Protein AF-A0A844NWT6-F1 (afdb_monomer_lite)

Sequence (214 aa):
VGMNLSRLFTVLGRQAGYDGVLSVGRVQTPTLKLVVDRDREITAFKSVPFWAIDVSLSASGQPFSAQWVPPDGCTDDAGRCLQQPIAQQAAQQIRAAGAAQVLSVETERVREGPPLLFDLGTLQEVCSKQLGLDVQEALEIAQALYETHKATTYPRSDSGYLPESMFAEVPTVLDSLLKTDPSLRPIMGQLDRSQRSRAWNDGKVTAHHGIIPT

InterPro domains:
  IPR000380 DNA topoisomerase, type IA [PTHR11390] (1-214)
  IPR003601 DNA topoisomerase, type IA, domain 2 [SM00436] (1-52)
  IPR013497 DNA topoisomerase, type IA, central [PF01131] (1-214)
  IPR013497 DNA topoisomerase, type IA, central [PR00417] (22-40)
  IPR013497 DNA topoisomerase, type IA, central [PR00417] (149-158)
  IPR013497 DNA topoisomerase, type IA, central [PS52039] (1-214)
  IPR013824 DNA topoisomerase, type IA, central region, subdomain 1 [G3DSA:1.10.460.10] (1-45)
  IPR013825 DNA topoisomerase, type IA, central region, subdomain 2 [G3DSA:2.70.20.10] (46-115)
  IPR013826 DNA topoisomerase, type IA, central region, subdomain 3 [G3DSA:1.10.290.10] (116-214)
  IPR023405 DNA topoisomerase, type IA, core domain [SSF56712] (1-214)
  IPR023406 DNA topoisomerase, type IA, active site [PS00396] (143-158)

pLDDT: mean 95.65, std 2.61, range [76.44, 98.5]

Secondary structure (DSSP, 8-state):
-HHHHHHHHHHHHHHTT--S-----TTHHHHHHHHHHHHHHHHH------B--EEEEEETTEEEEEEPPPPTTSB-TTS-B--HHHHHHHHHHHHHH--------------PPPPPPB-HHHHHHHHHHHH---HHHHHHHHHHHHHTS--BS-SS-----B-GGGGGGHHHHHHHHHHH-GGGHHHHTT--TT---TTB-GGG--SS--B-B-

Foldseek 3Di:
DFPVVQVVVQVVCVVVVHPDTDTDDPPVVVVVVVVVVVVVCVVPDDDADFDKDWDWDDDPNRIDIDIDQADPPQADPVSTGRDPVSNVVVVVVVVVVVDDDDPDDDDDDDDDFDDFFDALVVQQVCCCVPVVDHSVRSVVVLCCCVPVVVFKPDRNGPASADELVCLVCLVVQLVVVCVVPVVCVVVSVVDDSPDDGPRHDPVRGDPHHHIGTD

Structure (mmCIF, N/CA/C/O backbone):
data_AF-A0A844NWT6-F1
#
_entry.id   AF-A0A844NWT6-F1
#
loop_
_atom_site.group_PDB
_atom_site.id
_atom_site.type_symbol
_atom_site.label_atom_id
_atom_site.label_alt_id
_atom_site.label_comp_id
_atom_site.label_asym_id
_atom_site.label_entity_id
_atom_site.label_seq_id
_atom_site.pdbx_PDB_ins_code
_atom_site.Cartn_x
_atom_site.Cartn_y
_atom_site.Cartn_z
_atom_site.occupancy
_atom_site.B_iso_or_equiv
_atom_site.auth_seq_id
_atom_site.auth_comp_id
_atom_site.auth_asym_id
_atom_site.auth_atom_id
_atom_site.pdbx_PDB_model_num
ATOM 1 N N . VAL A 1 1 ? 9.593 21.612 -21.298 1.00 76.44 1 VAL A N 1
ATOM 2 C CA . VAL A 1 1 ? 9.333 21.897 -19.863 1.00 76.44 1 VAL A CA 1
ATOM 3 C C . VAL A 1 1 ? 10.620 21.876 -19.049 1.00 76.44 1 VAL A C 1
ATOM 5 O O . VAL A 1 1 ? 11.028 22.936 -18.602 1.00 76.44 1 VAL A O 1
ATOM 8 N N . GLY A 1 2 ? 11.300 20.729 -18.912 1.00 90.19 2 GLY A N 1
ATOM 9 C CA . GLY A 1 2 ? 12.418 20.622 -17.965 1.00 90.19 2 GLY A CA 1
ATOM 10 C C . GLY A 1 2 ? 13.626 21.518 -18.260 1.00 90.19 2 GLY A C 1
ATOM 11 O O . GLY A 1 2 ? 14.046 22.270 -17.389 1.00 90.19 2 GLY A O 1
ATOM 12 N N . MET A 1 3 ? 14.131 21.522 -19.499 1.00 93.12 3 MET A N 1
ATOM 13 C CA . MET A 1 3 ? 15.303 22.328 -19.880 1.00 93.12 3 MET A CA 1
ATOM 14 C C . MET A 1 3 ? 15.087 23.839 -19.684 1.00 93.12 3 MET A C 1
ATOM 16 O O . MET A 1 3 ? 15.884 24.500 -19.024 1.00 93.12 3 MET A O 1
ATOM 20 N N . ASN A 1 4 ? 13.992 24.386 -20.222 1.00 96.38 4 ASN A N 1
ATOM 21 C CA . ASN A 1 4 ? 13.729 25.829 -20.170 1.00 96.38 4 ASN A CA 1
ATOM 22 C C . ASN A 1 4 ? 13.452 26.314 -18.742 1.00 96.38 4 ASN A C 1
ATOM 24 O O . ASN A 1 4 ? 14.014 27.323 -18.325 1.00 96.38 4 ASN A O 1
ATOM 28 N N . LEU A 1 5 ? 12.626 25.584 -17.980 1.00 96.38 5 LEU A N 1
ATOM 29 C CA . LEU A 1 5 ? 12.297 25.978 -16.611 1.00 96.38 5 LEU A CA 1
ATOM 30 C C . LEU A 1 5 ? 13.490 25.808 -15.672 1.00 96.38 5 LEU A C 1
ATOM 32 O O . LEU A 1 5 ? 13.744 26.709 -14.885 1.00 96.38 5 LEU A O 1
ATOM 36 N N . SER A 1 6 ? 14.276 24.734 -15.802 1.00 96.94 6 SER A N 1
ATOM 37 C CA . SER A 1 6 ? 15.483 24.576 -14.978 1.00 96.94 6 SER A CA 1
ATOM 38 C C . SER A 1 6 ? 16.456 25.737 -15.198 1.00 96.94 6 SER A C 1
ATOM 40 O O . SER A 1 6 ? 16.978 26.292 -14.234 1.00 96.94 6 SER A O 1
ATOM 42 N N . ARG A 1 7 ? 16.661 26.166 -16.457 1.00 96.94 7 ARG A N 1
ATOM 43 C CA . ARG A 1 7 ? 17.505 27.334 -16.770 1.00 96.94 7 ARG A CA 1
ATOM 44 C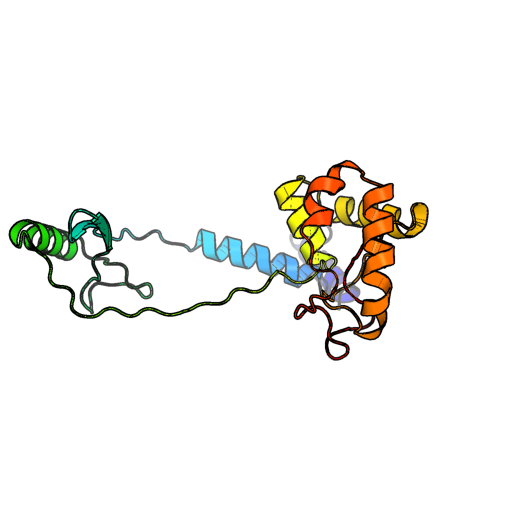 C . ARG A 1 7 ? 16.957 28.613 -16.146 1.00 96.94 7 ARG A C 1
ATOM 46 O O . ARG A 1 7 ? 17.716 29.325 -15.498 1.00 96.94 7 ARG A O 1
ATOM 53 N N . LEU A 1 8 ? 15.664 28.885 -16.326 1.00 97.00 8 LEU A N 1
ATOM 54 C CA . LEU A 1 8 ? 15.011 30.065 -15.759 1.00 97.00 8 LEU A CA 1
ATOM 55 C C . LEU A 1 8 ? 15.164 30.110 -14.232 1.00 97.00 8 LEU A C 1
ATOM 57 O O . LEU A 1 8 ? 15.695 31.083 -13.706 1.00 97.00 8 LEU A O 1
ATOM 61 N N . PHE A 1 9 ? 14.755 29.050 -13.530 1.00 97.00 9 PHE A N 1
ATOM 62 C CA . PHE A 1 9 ? 14.812 29.006 -12.069 1.00 97.00 9 PHE A CA 1
ATOM 63 C C . PHE A 1 9 ? 16.248 29.036 -11.547 1.00 97.00 9 PHE A C 1
ATOM 65 O O . PHE A 1 9 ? 16.508 29.722 -10.569 1.00 97.00 9 PHE A O 1
ATOM 72 N N . THR A 1 10 ? 17.202 28.393 -12.225 1.00 97.12 10 THR A N 1
ATOM 73 C CA . THR A 1 10 ? 18.622 28.470 -11.840 1.00 97.12 10 THR A CA 1
ATOM 74 C C . THR A 1 10 ? 19.167 29.895 -11.964 1.00 97.12 10 THR A C 1
ATOM 76 O O . THR A 1 10 ? 19.876 30.353 -11.075 1.00 97.12 10 THR A O 1
ATOM 79 N N . VAL A 1 11 ? 18.819 30.630 -13.028 1.00 97.25 11 VAL A N 1
ATOM 80 C CA . VAL A 1 11 ? 19.226 32.039 -13.179 1.00 97.25 11 VAL A CA 1
ATOM 81 C C . VAL A 1 11 ? 18.612 32.910 -12.082 1.00 97.25 11 VAL A C 1
ATOM 83 O O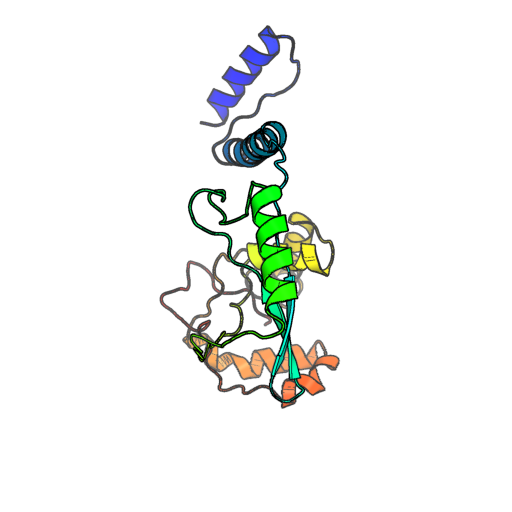 . VAL A 1 11 ? 19.331 33.701 -11.477 1.00 97.25 11 VAL A O 1
ATOM 86 N N . LEU A 1 12 ? 17.322 32.731 -11.782 1.00 97.25 12 LEU A N 1
ATOM 87 C CA . LEU A 1 12 ? 16.653 33.445 -10.688 1.00 97.25 12 LEU A CA 1
ATOM 88 C C . LEU A 1 12 ? 17.281 33.116 -9.323 1.00 97.25 12 LEU A C 1
ATOM 90 O O . LEU A 1 12 ? 17.514 34.016 -8.523 1.00 97.25 12 LEU A O 1
ATOM 94 N N . GLY A 1 13 ? 17.614 31.846 -9.076 1.00 96.81 13 GLY A N 1
ATOM 95 C CA . GLY A 1 13 ? 18.309 31.408 -7.865 1.00 96.81 13 GLY A CA 1
ATOM 96 C C . GLY A 1 13 ? 19.679 32.067 -7.715 1.00 96.81 13 GLY A C 1
ATOM 97 O O . GLY A 1 13 ? 19.977 32.612 -6.657 1.00 96.81 13 GLY A O 1
ATOM 98 N N . ARG A 1 14 ? 20.477 32.112 -8.788 1.00 96.50 14 ARG A N 1
ATOM 99 C CA . ARG A 1 14 ? 21.790 32.784 -8.793 1.00 96.50 14 ARG A CA 1
ATOM 100 C C . ARG A 1 14 ? 21.691 34.279 -8.530 1.00 96.50 14 ARG A C 1
ATOM 102 O O . ARG A 1 14 ? 22.494 34.816 -7.779 1.00 96.50 14 ARG A O 1
ATOM 109 N N . GLN A 1 15 ? 20.687 34.947 -9.099 1.00 96.69 15 GLN A N 1
ATOM 110 C CA . GLN A 1 15 ? 20.412 36.357 -8.798 1.00 96.69 15 GLN A CA 1
ATOM 111 C C . GLN A 1 15 ? 20.074 36.579 -7.315 1.00 96.69 15 GLN A C 1
ATOM 113 O O . GLN A 1 15 ? 20.376 37.640 -6.779 1.00 96.69 15 GLN A O 1
ATOM 118 N N . ALA A 1 16 ? 19.495 35.576 -6.650 1.00 96.25 16 ALA A N 1
ATOM 119 C CA . ALA A 1 16 ? 19.204 35.575 -5.219 1.00 96.25 16 ALA A CA 1
ATOM 120 C C . ALA A 1 16 ? 20.347 35.008 -4.341 1.00 96.25 16 ALA A C 1
ATOM 122 O O . ALA A 1 16 ? 20.150 34.833 -3.141 1.00 96.25 16 ALA A O 1
ATOM 123 N N . GLY A 1 17 ? 21.527 34.721 -4.910 1.00 95.94 17 GLY A N 1
ATOM 124 C CA . GLY A 1 17 ? 22.702 34.228 -4.175 1.00 95.94 17 GLY A CA 1
ATOM 125 C C . GLY A 1 17 ? 22.794 32.705 -4.008 1.00 95.94 17 GLY A C 1
ATOM 126 O O . GLY A 1 17 ? 23.590 32.233 -3.203 1.00 95.94 17 GLY A O 1
ATOM 127 N N . TYR A 1 18 ? 21.994 31.923 -4.738 1.00 96.62 18 TYR A N 1
ATOM 128 C CA . TYR A 1 18 ? 22.093 30.461 -4.762 1.00 96.62 18 TYR A CA 1
ATOM 129 C C . TYR A 1 18 ? 22.986 29.979 -5.915 1.00 96.62 18 TYR A C 1
ATOM 131 O O . TYR A 1 18 ? 22.631 30.126 -7.085 1.00 96.62 18 TYR A O 1
ATOM 139 N N . ASP A 1 19 ? 24.113 29.342 -5.592 1.00 93.31 19 ASP A N 1
ATOM 140 C CA . ASP A 1 19 ? 25.104 28.892 -6.586 1.00 93.31 19 ASP A CA 1
ATOM 141 C C . ASP A 1 19 ? 24.799 27.522 -7.224 1.00 93.31 19 ASP A C 1
ATOM 143 O O . ASP A 1 19 ? 25.437 27.123 -8.204 1.00 93.31 19 ASP A O 1
ATOM 147 N N . GLY A 1 20 ? 23.802 26.798 -6.706 1.00 94.62 20 GLY A N 1
ATOM 148 C CA . GLY A 1 20 ? 23.401 25.482 -7.205 1.00 94.62 20 GLY A CA 1
ATOM 149 C C . GLY A 1 20 ? 22.493 25.514 -8.441 1.00 94.62 20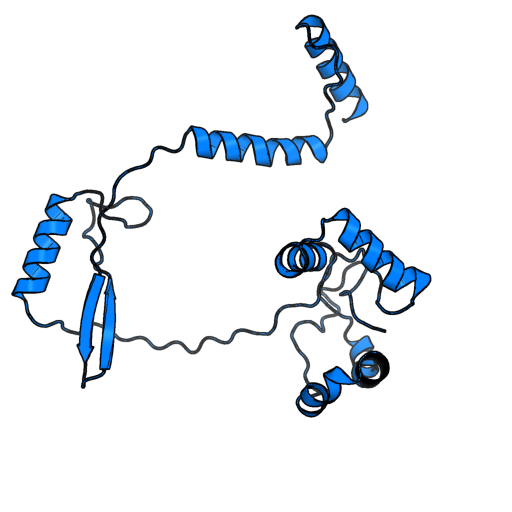 GLY A C 1
ATOM 150 O O . GLY A 1 20 ? 22.220 26.554 -9.043 1.00 94.62 20 GLY A O 1
ATOM 151 N N . VAL A 1 21 ? 21.995 24.335 -8.820 1.00 95.62 21 VAL A N 1
ATOM 152 C CA . VAL A 1 21 ? 21.015 24.161 -9.904 1.00 95.62 21 VAL A CA 1
ATOM 153 C C . VAL A 1 21 ? 19.628 23.975 -9.304 1.00 95.62 21 VAL A C 1
ATOM 155 O O . VAL A 1 21 ? 19.432 23.118 -8.450 1.00 95.62 21 VAL A O 1
ATOM 158 N N . LEU A 1 22 ? 18.651 24.734 -9.799 1.00 95.94 22 LEU A N 1
ATOM 159 C CA . LEU A 1 22 ? 17.239 24.533 -9.474 1.00 95.94 22 LEU A CA 1
ATOM 160 C C . LEU A 1 22 ? 16.576 23.771 -10.622 1.00 95.94 22 LEU A C 1
ATOM 162 O O . LEU A 1 22 ? 16.118 24.362 -11.604 1.00 95.94 22 LEU A O 1
ATOM 166 N N . SER A 1 23 ? 16.588 22.439 -10.526 1.00 96.44 23 SER A N 1
ATOM 167 C CA . SER A 1 23 ? 16.010 21.563 -11.541 1.00 96.44 23 SER A CA 1
ATOM 168 C C . SER A 1 23 ? 14.483 21.572 -11.485 1.00 96.44 23 SER A C 1
ATOM 170 O O . SER A 1 23 ? 13.852 21.474 -10.435 1.00 96.44 23 SER A O 1
ATOM 172 N N . VAL A 1 24 ? 13.870 21.665 -12.662 1.00 96.38 24 VAL A N 1
ATOM 173 C CA . VAL A 1 24 ? 12.421 21.605 -12.841 1.00 96.38 24 VAL A CA 1
ATOM 174 C C . VAL A 1 24 ? 12.103 20.518 -13.852 1.00 96.38 24 VAL A C 1
ATOM 176 O O . VAL A 1 24 ? 12.737 20.417 -14.902 1.00 96.38 24 VAL A O 1
ATOM 179 N N . GLY A 1 25 ? 11.100 19.691 -13.574 1.00 95.81 25 GLY A N 1
ATOM 180 C CA . GLY A 1 25 ? 10.686 18.633 -14.484 1.00 95.81 25 GLY A CA 1
ATOM 181 C C . GLY A 1 25 ? 9.289 18.109 -14.194 1.00 95.81 25 GLY A C 1
ATOM 182 O O . GLY A 1 25 ? 8.795 18.195 -13.078 1.00 95.81 25 GLY A O 1
ATOM 183 N N . ARG A 1 26 ? 8.666 17.517 -15.218 1.00 96.31 26 ARG A N 1
ATOM 184 C CA . ARG A 1 26 ? 7.283 17.013 -15.153 1.00 96.31 26 ARG A CA 1
ATOM 185 C C . ARG A 1 26 ? 7.062 15.869 -14.151 1.00 96.31 26 ARG A C 1
ATOM 187 O O . ARG A 1 26 ? 5.917 15.577 -13.860 1.00 96.31 26 ARG A O 1
ATOM 194 N N . VAL A 1 27 ? 8.131 15.219 -13.683 1.00 93.81 27 VAL A N 1
ATOM 195 C CA . VAL A 1 27 ? 8.080 14.126 -12.692 1.00 93.81 27 VAL A CA 1
ATOM 196 C C . VAL A 1 27 ? 8.699 14.589 -11.375 1.00 93.81 27 VAL A C 1
ATOM 198 O O . VAL A 1 27 ? 7.991 14.702 -10.385 1.00 93.81 27 VAL A O 1
ATOM 201 N N . GLN A 1 28 ? 9.983 14.974 -11.388 1.00 94.38 28 GLN A N 1
ATOM 202 C CA . GLN A 1 28 ? 10.700 15.387 -10.172 1.00 94.38 28 GLN A CA 1
ATOM 203 C C . GLN A 1 28 ? 10.013 16.530 -9.404 1.00 94.38 28 GLN A C 1
ATOM 205 O O . GLN A 1 28 ? 9.996 16.515 -8.179 1.00 94.38 28 GLN A O 1
ATOM 210 N N . THR A 1 29 ? 9.427 17.516 -10.100 1.00 96.44 29 THR A N 1
ATOM 211 C CA . THR A 1 29 ? 8.829 18.684 -9.437 1.00 96.44 29 THR A CA 1
ATOM 212 C C . THR A 1 29 ? 7.479 18.349 -8.799 1.00 96.44 29 THR A C 1
ATOM 214 O O . THR A 1 29 ? 7.297 18.719 -7.641 1.00 96.44 29 THR A O 1
ATOM 217 N N . PRO A 1 30 ? 6.550 17.619 -9.455 1.00 97.31 30 PRO A N 1
ATOM 218 C CA . PRO A 1 30 ? 5.386 17.066 -8.761 1.00 97.31 30 PRO A CA 1
ATOM 219 C C . PRO A 1 30 ? 5.741 16.147 -7.588 1.00 97.31 30 PRO A C 1
ATOM 221 O O . PRO A 1 30 ? 5.122 16.271 -6.538 1.00 97.31 30 PRO A O 1
ATOM 224 N N . THR A 1 31 ? 6.762 15.292 -7.711 1.00 95.75 31 THR A N 1
ATOM 225 C CA . THR A 1 31 ? 7.221 14.449 -6.592 1.00 95.75 31 THR A CA 1
ATOM 226 C C . THR A 1 31 ? 7.706 15.295 -5.413 1.00 95.75 31 THR A C 1
ATOM 228 O O . THR A 1 31 ? 7.276 15.068 -4.286 1.00 95.75 31 THR A O 1
ATOM 231 N N . LEU A 1 32 ? 8.526 16.323 -5.663 1.00 97.00 32 LEU A N 1
ATOM 232 C CA . LEU A 1 32 ? 8.947 17.272 -4.626 1.00 97.00 32 LEU A CA 1
ATOM 233 C C . LEU A 1 32 ? 7.747 18.003 -4.007 1.00 97.00 32 LEU A C 1
ATOM 235 O O . LEU A 1 32 ? 7.705 18.198 -2.795 1.00 97.00 32 LEU A O 1
ATOM 239 N N . LYS A 1 33 ? 6.753 18.383 -4.821 1.00 97.44 33 LYS A N 1
ATOM 240 C CA . LYS A 1 33 ? 5.530 19.033 -4.338 1.00 97.44 33 LYS A CA 1
ATOM 241 C C . LYS A 1 33 ? 4.768 18.153 -3.345 1.00 97.44 33 LYS A C 1
ATOM 243 O O . LYS A 1 33 ? 4.311 18.696 -2.349 1.00 97.44 33 LYS A O 1
ATOM 248 N N . LEU A 1 34 ? 4.669 16.840 -3.569 1.00 97.88 34 LEU A N 1
ATOM 249 C CA . LEU A 1 34 ? 4.007 15.929 -2.622 1.00 97.88 34 LEU A CA 1
ATOM 250 C C . LEU A 1 34 ? 4.654 15.984 -1.230 1.00 97.88 34 LEU A C 1
ATOM 252 O O . LEU A 1 34 ? 3.945 16.053 -0.230 1.00 97.88 34 LEU A O 1
ATOM 256 N N . VAL A 1 35 ? 5.990 16.007 -1.171 1.00 97.88 35 VAL A N 1
ATOM 257 C CA . VAL A 1 35 ? 6.740 16.111 0.092 1.00 97.88 35 VAL A CA 1
ATOM 258 C C . VAL A 1 35 ? 6.528 17.481 0.734 1.00 97.88 35 VAL A C 1
ATOM 260 O O . VAL A 1 35 ? 6.147 17.566 1.895 1.00 97.88 35 VAL A O 1
ATOM 263 N N . VAL A 1 36 ? 6.689 18.561 -0.036 1.00 98.19 36 VAL A N 1
ATOM 264 C CA . VAL A 1 36 ? 6.533 19.936 0.468 1.00 98.19 36 VAL A CA 1
ATOM 265 C C . VAL A 1 36 ? 5.111 20.210 0.963 1.00 98.19 36 VAL A C 1
ATOM 267 O O . VAL A 1 36 ? 4.936 20.881 1.977 1.00 98.19 36 VAL A O 1
ATOM 270 N N . ASP A 1 37 ? 4.089 19.728 0.256 1.00 98.31 37 ASP A N 1
ATOM 271 C CA . ASP A 1 37 ? 2.697 19.879 0.681 1.00 98.31 37 ASP A CA 1
ATOM 272 C C . ASP A 1 37 ? 2.448 19.108 1.981 1.00 98.31 37 ASP A C 1
ATOM 274 O O . ASP A 1 37 ? 1.882 19.676 2.912 1.00 98.31 37 ASP A O 1
ATOM 278 N N . ARG A 1 38 ? 2.953 17.871 2.098 1.00 98.38 38 ARG A N 1
ATOM 279 C CA . ARG A 1 38 ? 2.859 17.095 3.340 1.00 98.38 38 ARG A CA 1
ATOM 280 C C . ARG A 1 38 ? 3.579 17.776 4.506 1.00 98.38 38 ARG A C 1
ATOM 282 O O . ARG A 1 38 ? 3.022 17.852 5.597 1.00 98.38 38 ARG A O 1
ATOM 289 N N . ASP A 1 39 ? 4.769 18.325 4.292 1.00 98.44 39 ASP A N 1
ATOM 290 C CA . ASP A 1 39 ? 5.507 19.052 5.332 1.00 98.44 39 ASP A CA 1
ATOM 291 C C . ASP A 1 39 ? 4.760 20.311 5.781 1.00 98.44 39 ASP A C 1
ATOM 293 O O . ASP A 1 39 ? 4.745 20.653 6.967 1.00 98.44 39 ASP A O 1
ATOM 297 N N . ARG A 1 40 ? 4.089 20.995 4.848 1.00 98.31 40 ARG A N 1
ATOM 298 C CA . ARG A 1 40 ? 3.230 22.145 5.154 1.00 98.31 40 ARG A CA 1
ATOM 299 C C . ARG A 1 40 ? 1.984 21.731 5.924 1.00 98.31 40 ARG A C 1
ATOM 301 O O . ARG A 1 40 ? 1.640 22.422 6.876 1.00 98.31 40 ARG A O 1
ATOM 308 N N . GLU A 1 41 ? 1.340 20.625 5.551 1.00 98.06 41 GLU A N 1
ATOM 309 C CA . GLU A 1 41 ? 0.218 20.041 6.298 1.00 98.06 41 GLU A CA 1
ATOM 310 C C . GLU A 1 41 ? 0.635 19.725 7.739 1.00 98.06 41 GLU A C 1
ATOM 312 O O . GLU A 1 41 ? -0.053 20.128 8.674 1.00 98.06 41 GLU A O 1
ATOM 317 N N . ILE A 1 42 ? 1.794 19.084 7.929 1.00 98.12 42 ILE A N 1
ATOM 318 C CA . ILE A 1 42 ? 2.350 18.761 9.251 1.00 98.12 42 ILE A CA 1
ATOM 319 C C . ILE A 1 42 ? 2.675 20.037 10.035 1.00 98.12 42 ILE A C 1
ATOM 321 O O . ILE A 1 42 ? 2.329 20.146 11.206 1.00 98.12 42 ILE A O 1
ATOM 325 N N . THR A 1 43 ? 3.301 21.025 9.396 1.00 97.94 43 THR A N 1
ATOM 326 C CA . THR A 1 43 ? 3.650 22.303 10.038 1.00 97.94 43 THR A CA 1
ATOM 327 C C . THR A 1 43 ? 2.404 23.094 10.446 1.00 97.94 43 THR A C 1
ATOM 329 O O . THR A 1 43 ? 2.388 23.742 11.491 1.00 97.94 43 THR A O 1
ATOM 332 N N . ALA A 1 44 ? 1.352 23.055 9.626 1.00 97.81 44 ALA A N 1
ATOM 333 C CA . ALA A 1 44 ? 0.084 23.725 9.892 1.00 97.81 44 ALA A CA 1
ATOM 334 C C . ALA A 1 44 ? -0.828 22.935 10.846 1.00 97.81 44 ALA A C 1
ATOM 336 O O . ALA A 1 44 ? -1.824 23.488 11.325 1.00 97.81 44 ALA A O 1
ATOM 337 N N . PHE A 1 45 ? -0.510 21.666 11.125 1.00 97.44 45 PHE A N 1
ATOM 338 C CA . PHE A 1 45 ? -1.306 20.810 11.990 1.00 97.44 45 PHE A CA 1
ATOM 339 C C . PHE A 1 45 ? -1.339 21.367 13.414 1.00 97.44 45 PHE A C 1
ATOM 341 O O . PHE A 1 45 ? -0.320 21.504 14.092 1.00 97.44 45 PHE A O 1
ATOM 348 N N . LYS A 1 46 ? -2.548 21.662 13.891 1.00 96.00 46 LYS A N 1
ATOM 349 C CA . LYS A 1 46 ? -2.798 22.048 15.278 1.00 96.00 46 LYS A CA 1
ATOM 350 C C . LYS A 1 46 ? -3.411 20.859 15.994 1.00 96.00 46 LYS A C 1
ATOM 352 O O . LYS A 1 46 ? -4.543 20.484 15.704 1.00 96.00 46 LYS A O 1
ATOM 357 N N . SER A 1 47 ? -2.660 20.279 16.926 1.00 96.12 47 SER A N 1
ATOM 358 C CA . SER A 1 47 ? -3.182 19.220 17.787 1.00 96.12 47 SER A CA 1
ATOM 359 C C . SER A 1 47 ? -4.314 19.771 18.655 1.00 96.12 47 SER A C 1
ATOM 361 O O . SER A 1 47 ? -4.146 20.794 19.322 1.00 96.12 47 SER A O 1
ATOM 363 N N . VAL A 1 48 ? -5.461 19.096 18.634 1.00 95.31 48 VAL A N 1
ATOM 364 C CA . VAL A 1 48 ? -6.637 19.429 19.442 1.00 95.31 48 VAL A CA 1
ATOM 365 C C . VAL A 1 48 ? -6.951 18.218 20.320 1.00 95.31 48 VAL A C 1
ATOM 367 O O . VAL A 1 48 ? -7.047 17.106 19.792 1.00 95.31 48 VAL A O 1
ATOM 370 N N . PRO A 1 49 ? -7.087 18.388 21.647 1.00 96.94 49 PRO A N 1
ATOM 371 C CA . PRO A 1 49 ? -7.499 17.295 22.511 1.00 96.94 49 PRO A CA 1
ATOM 372 C C . PRO A 1 49 ? -8.929 16.865 22.172 1.00 96.94 49 PRO A C 1
ATOM 374 O O . PRO A 1 49 ? -9.799 17.696 21.917 1.00 96.94 49 PRO A O 1
ATOM 377 N N . PHE A 1 50 ? -9.167 15.561 22.220 1.00 97.50 50 PHE A N 1
ATOM 378 C CA . PHE A 1 50 ? -10.497 14.979 22.121 1.00 97.50 50 PHE A CA 1
ATOM 379 C C . PHE A 1 50 ? -10.666 13.906 23.196 1.00 97.50 50 PHE A C 1
ATOM 381 O O . PHE A 1 50 ? -9.688 13.403 23.756 1.00 97.50 50 PHE A O 1
ATOM 388 N N . TRP A 1 51 ? -11.914 13.557 23.485 1.00 98.00 51 TRP A N 1
ATOM 389 C CA . TRP A 1 51 ? -12.267 12.605 24.530 1.00 98.00 51 TRP A CA 1
ATOM 390 C C . TRP A 1 51 ? -13.069 11.449 23.940 1.00 98.00 51 TRP A C 1
ATOM 392 O O . TRP A 1 51 ? -14.096 11.653 23.298 1.00 98.00 51 TRP A O 1
ATOM 402 N N . ALA A 1 52 ? -12.598 10.231 24.185 1.00 97.00 52 ALA A N 1
ATOM 403 C CA . ALA A 1 52 ? -13.290 8.990 23.865 1.00 97.00 52 ALA A CA 1
ATOM 404 C C . ALA A 1 52 ? -13.567 8.216 25.160 1.00 97.00 52 ALA A C 1
ATOM 406 O O . ALA A 1 52 ? -12.882 8.414 26.167 1.00 97.00 52 ALA A O 1
ATOM 407 N N . ILE A 1 53 ? -14.582 7.353 25.140 1.00 97.00 53 ILE A N 1
ATOM 408 C CA . ILE A 1 53 ? -14.911 6.481 26.269 1.00 97.00 53 ILE A CA 1
ATOM 409 C C . ILE A 1 53 ? -15.001 5.056 25.740 1.00 97.00 53 ILE A C 1
ATOM 411 O O . ILE A 1 53 ? -15.883 4.747 24.940 1.00 97.00 53 ILE A O 1
ATOM 415 N N . ASP A 1 54 ? -14.106 4.203 26.223 1.00 96.62 54 ASP A N 1
ATOM 416 C CA . ASP A 1 54 ? -14.194 2.759 26.056 1.00 96.62 54 ASP A CA 1
ATOM 417 C C . ASP A 1 54 ? -14.972 2.159 27.229 1.00 96.62 54 ASP A C 1
ATOM 419 O O . ASP A 1 54 ? -14.739 2.487 28.397 1.00 96.62 54 ASP A O 1
ATOM 423 N N . VAL A 1 55 ? -15.920 1.281 26.915 1.00 95.69 55 VAL A N 1
ATOM 424 C CA . VAL A 1 55 ? -16.808 0.630 27.876 1.00 95.69 55 VAL A CA 1
ATOM 425 C C . VAL A 1 55 ? -16.603 -0.873 27.788 1.00 95.69 55 VAL A C 1
ATOM 427 O O . VAL A 1 55 ? -16.854 -1.486 26.752 1.00 95.69 55 VAL A O 1
ATOM 430 N N . SER A 1 56 ? -16.176 -1.482 28.890 1.00 94.81 56 SER A N 1
ATOM 431 C CA . SER A 1 56 ? -16.112 -2.937 29.012 1.00 94.81 56 SER A CA 1
ATOM 432 C C . SER A 1 56 ? -17.493 -3.489 29.350 1.00 94.81 56 SER A C 1
ATOM 434 O O . SER A 1 56 ? -18.073 -3.134 30.376 1.00 94.81 56 SER A O 1
ATOM 436 N N . LEU A 1 57 ? -18.008 -4.371 28.500 1.00 94.62 57 LEU A N 1
ATOM 437 C CA . LEU A 1 57 ? -19.311 -5.013 28.633 1.00 94.62 57 LEU A CA 1
ATOM 438 C C . LEU A 1 57 ? -19.149 -6.537 28.675 1.00 94.62 57 LEU A C 1
ATOM 440 O O . LEU A 1 57 ? -18.110 -7.087 28.312 1.00 94.62 57 LEU A O 1
ATOM 444 N N . SER A 1 58 ? -20.186 -7.230 29.140 1.00 94.25 58 SER A N 1
ATOM 445 C CA . SER A 1 58 ? -20.259 -8.689 29.103 1.00 94.25 58 SER A CA 1
ATOM 446 C C . SER A 1 58 ? -21.683 -9.125 28.794 1.00 94.25 58 SER A C 1
ATOM 448 O O . SER A 1 58 ? -22.635 -8.603 29.375 1.00 94.25 58 SER A O 1
ATOM 450 N N . ALA A 1 59 ? -21.826 -10.085 27.886 1.00 93.19 59 ALA A N 1
ATOM 451 C CA . ALA A 1 59 ? -23.093 -10.730 27.570 1.00 93.19 59 ALA A CA 1
ATOM 452 C C . ALA A 1 59 ? -22.898 -12.246 27.646 1.00 93.19 59 ALA A C 1
ATOM 454 O O . ALA A 1 59 ? -21.979 -12.788 27.035 1.00 93.19 59 ALA A O 1
ATOM 455 N N . SER A 1 60 ? -23.731 -12.940 28.426 1.00 92.44 60 SER A N 1
ATOM 456 C CA . SER A 1 60 ? -23.635 -14.401 28.611 1.00 92.44 60 SER A CA 1
ATOM 457 C C . SER A 1 60 ? -22.234 -14.884 29.033 1.00 92.44 60 SER A C 1
ATOM 459 O O . SER A 1 60 ? -21.778 -15.946 28.616 1.00 92.44 60 SER A O 1
ATOM 461 N N . GLY A 1 61 ? -21.525 -14.082 29.837 1.00 92.62 61 GLY A N 1
ATOM 462 C CA . GLY A 1 61 ? -20.166 -14.380 30.298 1.00 92.62 61 GLY A CA 1
ATOM 463 C C . GLY A 1 61 ? -19.054 -14.113 29.275 1.00 92.62 61 GLY A C 1
ATOM 464 O O . GLY A 1 61 ? -17.891 -14.322 29.606 1.00 92.62 61 GLY A O 1
ATOM 465 N N . GLN A 1 62 ? -19.375 -13.634 28.069 1.00 95.38 62 GLN A N 1
ATOM 466 C CA . GLN A 1 62 ? -18.394 -13.245 27.053 1.00 95.38 62 GLN A CA 1
ATOM 467 C C . GLN A 1 62 ? -18.104 -11.737 27.150 1.00 95.38 62 GLN A C 1
ATOM 469 O O . GLN A 1 62 ? -19.022 -10.937 26.938 1.00 95.38 62 GLN A O 1
ATOM 474 N N . PRO A 1 63 ? -16.866 -11.326 27.486 1.00 96.19 63 PRO A N 1
ATOM 475 C CA . PRO A 1 63 ? -16.496 -9.919 27.551 1.00 96.19 63 PRO A CA 1
ATOM 476 C C . PRO A 1 63 ? -16.276 -9.329 26.153 1.00 96.19 63 PRO A C 1
ATOM 478 O O . PRO A 1 63 ? -15.744 -9.991 25.264 1.00 96.19 63 PRO A O 1
ATOM 481 N N . PHE A 1 64 ? -16.630 -8.060 25.978 1.00 96.00 64 PHE A N 1
ATOM 482 C CA . PHE A 1 64 ? -16.322 -7.278 24.781 1.00 96.00 64 PHE A CA 1
ATOM 483 C C . PHE A 1 64 ? -16.216 -5.788 25.129 1.00 96.00 64 PHE A C 1
ATOM 485 O O . PHE A 1 64 ? -16.680 -5.356 26.186 1.00 96.00 64 PHE A O 1
ATOM 492 N N . SER A 1 65 ? -15.595 -4.996 24.257 1.00 95.81 65 SER A N 1
ATOM 493 C CA . SER A 1 65 ? -15.545 -3.540 24.391 1.00 95.81 65 SER A CA 1
ATOM 494 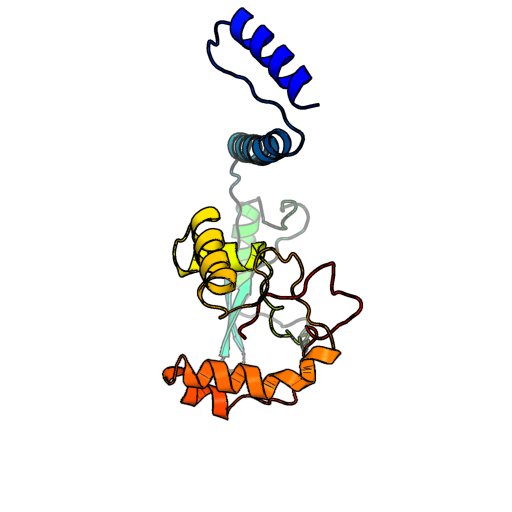C C . SER A 1 65 ? -16.547 -2.871 23.456 1.00 95.81 65 SER A C 1
ATOM 496 O O . SER A 1 65 ? -16.786 -3.324 22.338 1.00 95.81 65 SER A O 1
ATOM 498 N N . ALA A 1 66 ? -17.122 -1.769 23.920 1.00 95.38 66 ALA A N 1
ATOM 499 C CA . ALA A 1 66 ? -17.899 -0.847 23.111 1.00 95.38 66 ALA A CA 1
ATOM 500 C C . ALA A 1 66 ? -17.302 0.554 23.237 1.00 95.38 66 ALA A C 1
ATOM 502 O O . ALA A 1 66 ? -16.800 0.926 24.297 1.00 95.38 66 ALA A O 1
ATOM 503 N N . GLN A 1 67 ? -17.381 1.337 22.166 1.00 96.62 67 GLN A N 1
ATOM 504 C CA . GLN A 1 67 ? -16.952 2.729 22.171 1.00 96.62 67 GLN A CA 1
ATOM 505 C C . GLN A 1 67 ? -18.178 3.639 22.254 1.00 96.62 67 GLN A C 1
ATOM 507 O O . GLN A 1 67 ? -19.168 3.433 21.550 1.00 96.62 67 GLN A O 1
ATOM 512 N N . TRP A 1 68 ? -18.129 4.640 23.129 1.00 96.38 68 TRP A N 1
ATOM 513 C CA . TRP A 1 68 ? -19.160 5.672 23.198 1.00 96.38 68 TRP A CA 1
ATOM 514 C C . TRP A 1 68 ? -19.162 6.522 21.929 1.00 96.38 68 TRP A C 1
ATOM 516 O O . TRP A 1 68 ? -18.117 7.016 21.504 1.00 96.38 68 TRP A O 1
ATOM 526 N N . VAL A 1 69 ? -20.356 6.740 21.381 1.00 96.19 69 VAL A N 1
ATOM 527 C CA . VAL A 1 69 ? -20.597 7.676 20.282 1.00 96.19 69 VAL A CA 1
ATOM 528 C C . VAL A 1 69 ? -21.057 9.010 20.880 1.00 96.19 69 VAL A C 1
ATOM 530 O O . VAL A 1 69 ? -22.107 9.040 21.534 1.00 96.19 69 VAL A O 1
ATOM 533 N N . PRO A 1 70 ? -20.293 10.104 20.712 1.00 96.06 70 PRO A N 1
ATOM 534 C CA . PRO A 1 70 ? -20.682 11.406 21.237 1.00 96.06 70 PRO A CA 1
ATOM 535 C C . PRO A 1 70 ? -21.948 11.955 20.562 1.00 96.06 70 PRO A C 1
ATOM 537 O O . PRO A 1 70 ? -22.201 11.638 19.401 1.00 96.06 70 PRO A O 1
ATOM 540 N N . PRO A 1 71 ? -22.740 12.789 21.260 1.00 92.88 71 PRO A N 1
ATOM 541 C CA . PRO A 1 71 ? -23.891 13.451 20.658 1.00 92.88 71 PRO A CA 1
ATOM 542 C C . PRO A 1 71 ? -23.473 14.482 19.599 1.00 92.88 71 PRO A C 1
ATOM 544 O O . PRO A 1 71 ? -22.376 15.046 19.648 1.00 92.88 71 PRO A O 1
ATOM 547 N N . ASP A 1 72 ? -24.390 14.780 18.680 1.00 90.00 72 ASP A N 1
ATOM 548 C CA . ASP A 1 72 ? -24.189 15.814 17.664 1.00 90.00 72 ASP A CA 1
ATOM 549 C C . ASP A 1 72 ? -23.905 17.186 18.298 1.00 90.00 72 ASP A C 1
ATOM 551 O O . ASP A 1 72 ? -24.432 17.545 19.354 1.00 90.00 72 ASP A O 1
ATOM 555 N N . GLY A 1 73 ? -23.069 17.985 17.630 1.00 92.31 73 GLY A N 1
ATOM 556 C CA . GLY A 1 73 ? -22.738 19.349 18.058 1.00 92.31 73 GLY A CA 1
ATOM 557 C C . GLY A 1 73 ? -21.589 19.456 19.067 1.00 92.31 73 GLY A C 1
ATOM 558 O O . GLY A 1 73 ? -21.201 20.570 19.420 1.00 92.31 73 GLY A O 1
ATOM 559 N N . CYS A 1 74 ? -20.999 18.3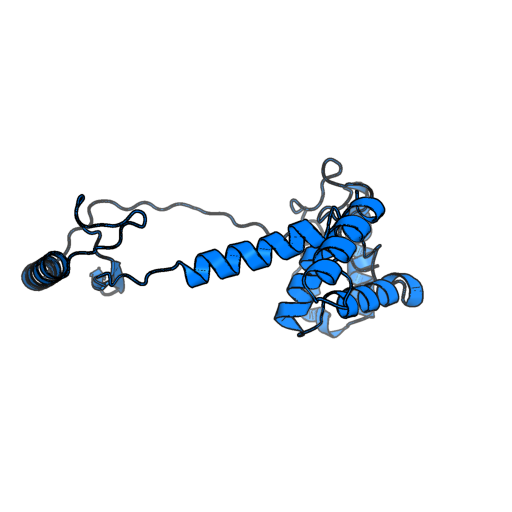37 19.503 1.00 93.81 74 CYS A N 1
ATOM 560 C CA . CYS A 1 74 ? -19.770 18.347 20.302 1.00 93.81 74 CYS A CA 1
ATOM 561 C C . CYS A 1 74 ? -18.577 17.644 19.648 1.00 93.81 74 CYS A C 1
ATOM 563 O O . CYS A 1 74 ? -17.560 17.452 20.317 1.00 93.81 74 CYS A O 1
ATOM 565 N N . THR A 1 75 ? -18.687 17.251 18.380 1.00 96.19 75 THR A N 1
ATOM 566 C CA . THR A 1 75 ? -17.655 16.499 17.659 1.00 96.19 75 THR A CA 1
ATOM 567 C C . THR A 1 75 ? -16.931 17.325 16.605 1.00 96.19 75 THR A C 1
ATOM 569 O O . THR A 1 75 ? -17.424 18.359 16.161 1.00 96.19 75 THR A O 1
ATOM 572 N N . ASP A 1 76 ? -15.764 16.846 16.185 1.00 94.25 76 ASP A N 1
ATOM 573 C CA . ASP A 1 76 ? -15.164 17.241 14.910 1.00 94.25 76 ASP A CA 1
ATOM 574 C C . ASP A 1 76 ? -15.707 16.416 13.727 1.00 94.25 76 ASP A C 1
ATOM 576 O O . ASP A 1 76 ? -16.574 15.554 13.894 1.00 94.25 76 ASP A O 1
ATOM 580 N N . ASP A 1 77 ? -15.157 16.659 12.534 1.00 92.75 77 ASP A N 1
ATOM 581 C CA . ASP A 1 77 ? -15.512 15.963 11.287 1.00 92.75 77 ASP A CA 1
ATOM 582 C C . ASP A 1 77 ? -15.233 14.448 11.328 1.00 92.75 77 ASP A C 1
ATOM 584 O O . ASP A 1 77 ? -15.761 13.695 10.513 1.00 92.75 77 ASP A O 1
ATOM 588 N N . ALA A 1 78 ? -14.408 13.986 12.273 1.00 92.12 78 ALA A N 1
ATOM 589 C CA . ALA A 1 78 ? -14.114 12.574 12.495 1.00 92.12 78 ALA A CA 1
ATOM 590 C C . ALA A 1 78 ? -14.999 11.951 13.595 1.00 92.12 78 ALA A C 1
ATOM 592 O O . ALA A 1 78 ? -14.756 10.814 14.000 1.00 92.12 78 ALA A O 1
ATOM 593 N N . GLY A 1 79 ? -15.999 12.680 14.108 1.00 94.25 79 GLY A N 1
ATOM 594 C CA . GLY A 1 79 ? -16.909 12.204 15.153 1.00 94.25 79 GLY A CA 1
ATOM 595 C C . GLY A 1 79 ? -16.294 12.165 16.557 1.00 94.25 79 GLY A C 1
ATOM 596 O O . GLY A 1 79 ? -16.853 11.544 17.461 1.00 94.25 79 GLY A O 1
ATOM 597 N N . ARG A 1 80 ? -15.143 12.812 16.782 1.00 96.00 80 ARG A N 1
ATOM 598 C CA . ARG A 1 80 ? -14.442 12.798 18.077 1.00 96.00 80 ARG A CA 1
ATOM 599 C C . ARG A 1 80 ? -14.949 13.922 18.970 1.00 96.00 80 ARG A C 1
ATOM 601 O O . ARG A 1 80 ? -14.965 15.072 18.546 1.00 96.00 80 ARG A O 1
ATOM 608 N N . CYS A 1 81 ? -15.314 13.626 20.220 1.00 97.62 81 CYS A N 1
ATOM 609 C CA . CYS A 1 81 ? -15.813 14.645 21.148 1.00 97.62 81 CYS A CA 1
ATOM 610 C C . CYS A 1 81 ? -14.718 15.657 21.509 1.00 97.62 81 CYS A C 1
ATOM 612 O O . CYS A 1 81 ? -13.684 15.275 22.052 1.00 97.62 81 CYS A O 1
ATOM 614 N N . LEU A 1 82 ? -14.976 16.945 21.286 1.00 97.00 82 LEU A N 1
ATOM 615 C CA . LEU A 1 82 ? -14.084 18.062 21.618 1.00 97.00 82 LEU A CA 1
ATOM 616 C C . LEU A 1 82 ? -14.431 18.737 22.955 1.00 97.00 82 LEU A C 1
ATOM 618 O O . LEU A 1 82 ? -13.826 19.742 23.322 1.00 97.00 82 LEU A O 1
ATOM 622 N N . GLN A 1 83 ? -15.423 18.226 23.689 1.00 97.00 83 GLN A N 1
ATOM 623 C CA . GLN A 1 83 ? -15.901 18.835 24.929 1.00 97.00 83 GLN A CA 1
ATOM 624 C C . GLN A 1 83 ? -15.744 17.876 26.111 1.00 97.00 83 GLN A C 1
ATOM 626 O O . GLN A 1 83 ? -16.589 17.014 26.360 1.00 97.00 83 GLN A O 1
ATOM 631 N N . GLN A 1 84 ? -14.682 18.076 26.896 1.00 97.31 84 GLN A N 1
ATOM 632 C CA . GLN A 1 84 ? -14.408 17.286 28.100 1.00 97.31 84 GLN A CA 1
ATOM 633 C C . GLN A 1 84 ? -15.604 17.146 29.059 1.00 97.31 84 GLN A C 1
ATOM 635 O O . GLN A 1 84 ? -15.840 16.024 29.513 1.00 97.31 84 GLN A O 1
ATOM 640 N N . PRO A 1 85 ? -16.375 18.210 29.375 1.00 97.50 85 PRO A N 1
ATOM 641 C CA . PRO A 1 85 ? -17.482 18.093 30.324 1.00 97.50 85 PRO A CA 1
ATOM 642 C C . PRO A 1 85 ? -18.572 17.128 29.843 1.00 97.50 85 PRO A C 1
ATOM 644 O O . PRO A 1 85 ? -19.099 16.358 30.642 1.00 97.50 85 PRO A O 1
ATOM 647 N N . ILE A 1 86 ? -18.852 17.107 28.533 1.00 97.12 86 ILE A N 1
ATOM 648 C CA . ILE A 1 86 ? -19.829 16.191 27.927 1.00 97.12 86 ILE A CA 1
ATOM 649 C C . ILE A 1 86 ? -19.348 14.745 28.065 1.00 97.12 86 ILE A C 1
ATOM 651 O O . ILE A 1 86 ? -20.101 13.888 28.523 1.00 97.12 86 ILE A O 1
ATOM 655 N N . ALA A 1 87 ? -18.080 14.474 27.744 1.00 97.69 87 ALA A N 1
ATOM 656 C CA . ALA A 1 87 ? -17.508 13.139 27.905 1.00 97.69 87 ALA A CA 1
ATOM 657 C C . ALA A 1 87 ? -17.489 12.688 29.380 1.00 97.69 87 ALA A C 1
ATOM 659 O O . ALA A 1 87 ? -17.791 11.538 29.691 1.00 97.69 87 ALA A O 1
ATOM 660 N N . GLN A 1 88 ? -17.186 13.587 30.320 1.00 97.75 88 GLN A N 1
ATOM 661 C CA . GLN A 1 88 ? -17.214 13.275 31.753 1.00 97.75 88 GLN A CA 1
ATOM 662 C C . GLN A 1 88 ? -18.627 12.963 32.252 1.00 97.75 88 GLN A C 1
ATOM 664 O O . GLN A 1 88 ? -18.809 11.998 32.998 1.00 97.75 88 GLN A O 1
ATOM 669 N N . GLN A 1 89 ? -19.623 13.740 31.826 1.00 97.50 89 GLN A N 1
ATOM 670 C CA . GLN A 1 89 ? -21.024 13.490 32.149 1.00 97.50 89 GLN A CA 1
ATOM 671 C C . GLN A 1 89 ? -21.491 12.148 31.574 1.00 97.50 89 GLN A C 1
ATOM 673 O O . GLN A 1 89 ? -22.077 11.347 32.303 1.00 97.50 89 GLN A O 1
ATOM 678 N N . ALA A 1 90 ? -21.172 11.864 30.308 1.00 96.62 90 ALA A N 1
ATOM 679 C CA . ALA A 1 90 ? -21.482 10.585 29.675 1.00 96.62 90 ALA A CA 1
ATOM 680 C C . ALA A 1 90 ? -20.829 9.414 30.428 1.00 96.62 90 ALA A C 1
ATOM 682 O O . ALA A 1 90 ? -21.498 8.435 30.747 1.00 96.62 90 ALA A O 1
ATOM 683 N N . ALA A 1 91 ? -19.554 9.534 30.815 1.00 96.56 91 ALA A N 1
ATOM 684 C CA . ALA A 1 91 ? -18.860 8.506 31.589 1.00 96.56 91 ALA A CA 1
ATOM 685 C C . ALA A 1 91 ? -19.527 8.239 32.951 1.00 96.56 91 ALA A C 1
ATOM 687 O O . ALA A 1 91 ? -19.617 7.089 33.382 1.00 96.56 91 ALA A O 1
ATOM 688 N N . GLN A 1 92 ? -20.005 9.282 33.638 1.00 97.12 92 GLN A N 1
ATOM 689 C CA . GLN A 1 92 ? -20.747 9.132 34.894 1.00 97.12 92 GLN A CA 1
ATOM 690 C C . GLN A 1 92 ? -22.096 8.440 34.674 1.00 97.12 92 GLN A C 1
ATOM 692 O O . GLN A 1 92 ? -22.428 7.521 35.420 1.00 97.12 92 GLN A O 1
ATOM 697 N N . GLN A 1 93 ? -22.840 8.833 33.637 1.00 96.44 93 GLN A N 1
ATOM 698 C CA . GLN A 1 93 ? -24.124 8.222 33.285 1.00 96.44 93 GLN A CA 1
ATOM 699 C C . GLN A 1 93 ? -23.971 6.741 32.918 1.00 96.44 93 GLN A C 1
ATOM 701 O O . GLN A 1 93 ? -24.726 5.914 33.421 1.00 96.44 93 GLN A O 1
ATOM 706 N N . ILE A 1 94 ? -22.956 6.393 32.121 1.00 95.31 94 ILE A N 1
ATOM 707 C CA . ILE A 1 94 ? -22.646 5.006 31.745 1.00 95.31 94 ILE A CA 1
ATOM 708 C C . ILE A 1 94 ? -22.346 4.161 32.990 1.00 95.31 94 ILE A C 1
ATOM 710 O O . ILE A 1 94 ? -22.899 3.073 33.145 1.00 95.31 94 ILE A O 1
ATOM 714 N N . ARG A 1 95 ? -21.516 4.663 33.918 1.00 94.44 95 ARG A N 1
ATOM 715 C CA . ARG A 1 95 ? -21.219 3.953 35.177 1.00 94.44 95 ARG A CA 1
ATOM 716 C C . ARG A 1 95 ? -22.453 3.791 36.060 1.00 94.44 95 ARG A C 1
ATOM 718 O O . ARG A 1 95 ? -22.622 2.737 36.661 1.00 94.44 95 ARG A O 1
ATOM 725 N N . ALA A 1 96 ? -23.285 4.827 36.152 1.00 96.12 96 ALA A N 1
ATOM 726 C CA . ALA A 1 96 ? -24.489 4.812 36.975 1.00 96.12 96 ALA A CA 1
ATOM 727 C C . ALA A 1 96 ? -25.578 3.883 36.416 1.00 96.12 96 ALA A C 1
ATOM 729 O O . ALA A 1 96 ? -26.324 3.298 37.195 1.00 96.12 96 ALA A O 1
ATOM 730 N N . ALA A 1 97 ? -25.663 3.726 35.090 1.00 94.38 97 ALA A N 1
ATOM 731 C CA . ALA A 1 97 ? -26.647 2.858 34.447 1.00 94.38 97 ALA A CA 1
ATOM 732 C C . ALA A 1 97 ? -26.454 1.375 34.810 1.00 94.38 97 ALA A C 1
ATOM 734 O O . ALA A 1 97 ? -27.433 0.647 34.946 1.00 94.38 97 ALA A O 1
ATOM 735 N N . GLY A 1 98 ? -25.203 0.917 34.960 1.00 86.94 98 GLY A N 1
ATOM 736 C CA . GLY A 1 98 ? -24.861 -0.442 35.406 1.00 86.94 98 GLY A CA 1
ATOM 737 C C . GLY A 1 98 ? -25.219 -1.581 34.437 1.00 86.94 98 GLY A C 1
ATOM 738 O O . GLY A 1 98 ? -24.800 -2.716 34.653 1.00 86.94 98 GLY A O 1
ATOM 739 N N . ALA A 1 99 ? -25.954 -1.293 33.363 1.00 91.19 99 ALA A N 1
ATOM 740 C CA . ALA A 1 99 ? -26.333 -2.224 32.309 1.00 91.19 99 ALA A CA 1
ATOM 741 C C . ALA A 1 99 ? -26.433 -1.495 30.960 1.00 91.19 99 ALA A C 1
ATOM 743 O O . ALA A 1 99 ? -26.622 -0.279 30.907 1.00 91.19 99 ALA A O 1
ATOM 744 N N . ALA A 1 100 ? -26.336 -2.252 29.868 1.00 93.75 100 ALA A N 1
ATOM 745 C CA . ALA A 1 100 ? -26.518 -1.765 28.504 1.00 93.75 100 ALA A CA 1
ATOM 746 C C . ALA A 1 100 ? -27.566 -2.620 27.779 1.00 93.75 100 ALA A C 1
ATOM 748 O O . ALA A 1 100 ? -27.681 -3.819 28.034 1.00 93.75 100 ALA A O 1
ATOM 749 N N . GLN A 1 101 ? -28.313 -2.007 26.861 1.00 94.25 101 GLN A N 1
ATOM 750 C CA . GLN A 1 101 ? -29.270 -2.693 25.997 1.00 94.25 101 GLN A CA 1
ATOM 751 C C . GLN A 1 101 ? -28.746 -2.698 24.561 1.00 94.25 101 GLN A C 1
ATOM 753 O O . GLN A 1 101 ? -28.360 -1.658 24.030 1.00 94.25 101 GLN A O 1
ATOM 758 N N . VAL A 1 102 ? -28.759 -3.867 23.922 1.00 94.44 102 VAL A N 1
ATOM 759 C CA . VAL A 1 102 ? -28.453 -3.990 22.493 1.00 94.44 102 VAL A CA 1
ATOM 760 C C . VAL A 1 102 ? -29.647 -3.475 21.692 1.00 94.44 102 VAL A C 1
ATOM 762 O O . VAL A 1 102 ? -30.753 -3.995 21.836 1.00 94.44 102 VAL A O 1
ATOM 765 N N . LEU A 1 103 ? -29.424 -2.453 20.864 1.00 96.06 103 LEU A N 1
ATOM 766 C CA . LEU A 1 103 ? -30.466 -1.852 20.024 1.00 96.06 103 LEU A CA 1
ATOM 767 C C . LEU A 1 103 ? -30.574 -2.530 18.654 1.00 96.06 103 LEU A C 1
ATOM 769 O O . LEU A 1 103 ? -31.674 -2.712 18.139 1.00 96.06 103 LEU A O 1
ATOM 773 N N . SER A 1 104 ? -29.442 -2.922 18.073 1.00 96.00 104 SER A N 1
ATOM 774 C CA . SER A 1 104 ? -29.366 -3.612 16.788 1.00 96.00 104 SER A CA 1
ATOM 775 C C . SER A 1 104 ? -28.153 -4.537 16.747 1.00 96.00 104 SER A C 1
ATOM 777 O O . SER A 1 104 ? -27.148 -4.306 17.422 1.00 96.00 104 SER A O 1
ATOM 779 N N . VAL A 1 105 ? -28.265 -5.602 15.954 1.00 95.00 105 VAL A N 1
ATOM 780 C CA . VAL A 1 105 ? -27.157 -6.493 15.609 1.00 95.00 105 VAL A CA 1
ATOM 781 C C . VAL A 1 105 ? -27.236 -6.745 14.117 1.00 95.00 105 VAL A C 1
ATOM 783 O O . VAL A 1 105 ? -28.266 -7.192 13.616 1.00 95.00 105 VAL A O 1
ATOM 786 N N . GLU A 1 106 ? -26.140 -6.475 13.425 1.00 96.12 106 GLU A N 1
ATOM 787 C CA . GLU A 1 106 ? -25.972 -6.809 12.020 1.00 96.12 106 GLU A CA 1
ATOM 788 C C . GLU A 1 106 ? -24.791 -7.765 11.879 1.00 96.12 106 GLU A C 1
ATOM 790 O O . GLU A 1 106 ? -23.802 -7.681 12.608 1.00 96.12 106 GLU A O 1
ATOM 795 N N . THR A 1 107 ? -24.917 -8.737 10.982 1.00 95.62 107 THR A N 1
ATOM 796 C CA . THR A 1 107 ? -23.850 -9.691 10.688 1.00 95.62 107 THR A CA 1
ATOM 797 C C . THR A 1 107 ? -23.696 -9.777 9.187 1.00 95.62 107 THR A C 1
ATOM 799 O O . THR A 1 107 ? -24.559 -10.312 8.493 1.00 95.62 107 THR A O 1
ATOM 802 N N . GLU A 1 108 ? -22.575 -9.263 8.695 1.00 95.50 108 GLU A N 1
ATOM 803 C CA . GLU A 1 108 ? -22.236 -9.305 7.283 1.00 95.50 108 GLU A CA 1
ATOM 804 C C . GLU A 1 108 ? -21.189 -10.387 7.019 1.00 95.50 108 GLU A C 1
ATOM 806 O O . GLU A 1 108 ? -20.187 -10.518 7.726 1.00 95.50 108 GLU A O 1
ATOM 811 N N . ARG A 1 109 ? -21.406 -11.168 5.958 1.00 94.31 109 ARG A N 1
ATOM 812 C CA . ARG A 1 109 ? -20.396 -12.099 5.464 1.00 94.31 109 ARG A CA 1
ATOM 813 C C . ARG A 1 109 ? -19.497 -11.389 4.459 1.00 94.31 109 ARG A C 1
ATOM 815 O O . ARG A 1 109 ? -19.813 -11.338 3.274 1.00 94.31 109 ARG A O 1
ATOM 822 N N . VAL A 1 110 ? -18.345 -10.918 4.922 1.00 94.31 110 VAL A N 1
ATOM 823 C CA . VAL A 1 110 ? -17.317 -10.324 4.058 1.00 94.31 110 VAL A CA 1
ATOM 824 C C . VAL A 1 110 ? -16.433 -11.423 3.459 1.00 94.31 110 VAL A C 1
ATOM 826 O O . VAL A 1 110 ? -16.029 -12.361 4.148 1.00 94.31 110 VAL A O 1
ATOM 829 N N . ARG A 1 111 ? -16.131 -11.322 2.158 1.00 91.31 111 ARG A N 1
ATOM 830 C CA . ARG A 1 111 ? -15.174 -12.197 1.468 1.00 91.31 111 ARG A CA 1
ATOM 831 C C . ARG A 1 111 ? -14.009 -11.370 0.947 1.00 91.31 111 ARG A C 1
ATOM 833 O O . ARG A 1 111 ? -14.163 -10.623 -0.014 1.00 91.31 111 ARG A O 1
ATOM 840 N N . GLU A 1 112 ? -12.838 -11.571 1.532 1.00 90.12 112 GLU A N 1
ATOM 841 C CA . GLU A 1 112 ? -11.587 -11.009 1.036 1.00 90.12 112 GLU A CA 1
ATOM 842 C C . GLU A 1 112 ? -10.882 -12.034 0.137 1.00 90.12 112 GLU A C 1
ATOM 844 O O . GLU A 1 112 ? -10.706 -13.198 0.501 1.00 90.12 112 GLU A O 1
ATOM 849 N N . GLY A 1 113 ? -10.557 -11.626 -1.090 1.00 88.50 113 GLY A N 1
ATOM 850 C CA . GLY A 1 113 ? -9.772 -12.446 -2.012 1.00 88.50 113 GLY A CA 1
ATOM 851 C C . GLY A 1 113 ? -8.272 -12.288 -1.759 1.00 88.50 113 GLY A C 1
ATOM 852 O O . GLY A 1 113 ? -7.864 -11.304 -1.146 1.00 88.50 113 GLY A O 1
ATOM 853 N N . PRO A 1 114 ? -7.430 -13.197 -2.281 1.00 90.50 114 PRO A N 1
ATOM 854 C CA . PRO A 1 114 ? -5.988 -13.012 -2.207 1.00 90.50 114 PRO A CA 1
ATOM 855 C C . PRO A 1 114 ? -5.556 -11.701 -2.899 1.00 90.50 114 PRO A C 1
ATOM 857 O O . PRO A 1 114 ? -6.250 -11.215 -3.816 1.00 90.50 114 PRO A O 1
ATOM 860 N N . PRO A 1 115 ? -4.410 -11.125 -2.487 1.00 93.06 115 PRO A N 1
ATOM 861 C CA . PRO A 1 115 ? -3.808 -10.008 -3.202 1.00 93.06 115 PRO A CA 1
ATOM 862 C C . PRO A 1 115 ? -3.528 -10.392 -4.662 1.00 93.06 115 PRO A C 1
ATOM 864 O O . PRO A 1 115 ? -3.477 -11.570 -5.023 1.00 93.06 115 PRO A O 1
ATOM 867 N N . LEU A 1 116 ? -3.395 -9.379 -5.517 1.00 96.25 116 LEU A N 1
ATOM 868 C CA . LEU A 1 116 ? -2.899 -9.596 -6.874 1.00 96.25 116 LEU A CA 1
ATOM 869 C C . LEU A 1 116 ? -1.414 -9.979 -6.840 1.00 96.25 116 LEU A C 1
ATOM 871 O O . LEU A 1 116 ? -0.764 -9.921 -5.796 1.00 96.25 116 LEU A O 1
ATOM 875 N N . LEU A 1 117 ? -0.903 -10.385 -7.998 1.00 96.81 117 LEU A N 1
ATOM 876 C CA . LEU A 1 117 ? 0.521 -10.633 -8.182 1.00 96.81 117 LEU A CA 1
ATOM 877 C C . LEU A 1 117 ? 1.293 -9.317 -8.124 1.00 96.81 117 LEU A C 1
ATOM 879 O O . LEU A 1 117 ? 0.713 -8.239 -8.265 1.00 96.81 117 LEU A O 1
ATOM 883 N N . PHE A 1 118 ? 2.606 -9.426 -7.963 1.00 98.19 118 PHE A N 1
ATOM 884 C CA . PHE A 1 118 ? 3.470 -8.262 -7.957 1.00 98.19 118 PHE A CA 1
ATOM 885 C C . PHE A 1 118 ? 3.527 -7.589 -9.330 1.00 98.19 118 PHE A C 1
ATOM 887 O O . PHE A 1 118 ? 3.811 -8.228 -10.342 1.00 98.19 118 PHE A O 1
ATOM 894 N N . ASP A 1 119 ? 3.304 -6.283 -9.334 1.00 97.56 119 ASP A N 1
ATOM 895 C CA . ASP A 1 119 ? 3.921 -5.354 -10.279 1.00 97.56 119 ASP A CA 1
ATOM 896 C C . ASP A 1 119 ? 5.230 -4.807 -9.668 1.00 97.56 119 ASP A C 1
ATOM 898 O O . ASP A 1 119 ? 5.588 -5.146 -8.535 1.00 97.56 119 ASP A O 1
ATOM 902 N N . LEU A 1 120 ? 5.975 -3.969 -10.396 1.00 97.56 120 LEU A N 1
ATOM 903 C CA . LEU A 1 120 ? 7.241 -3.434 -9.881 1.00 97.56 120 LEU A CA 1
ATOM 904 C C . LEU A 1 120 ? 7.048 -2.616 -8.592 1.00 97.56 120 LEU A C 1
ATOM 906 O O . LEU A 1 120 ? 7.860 -2.727 -7.675 1.00 97.56 120 LEU A O 1
ATOM 910 N N . GLY A 1 121 ? 5.985 -1.810 -8.514 1.00 96.88 121 GLY A N 1
ATOM 911 C CA . GLY A 1 121 ? 5.741 -0.926 -7.373 1.00 96.88 121 GLY A CA 1
ATOM 912 C C . GLY A 1 121 ? 5.433 -1.710 -6.101 1.00 96.88 121 GLY A C 1
ATOM 913 O O . GLY A 1 121 ? 6.094 -1.532 -5.082 1.00 96.88 121 GLY A O 1
ATOM 914 N N . THR A 1 122 ? 4.491 -2.646 -6.180 1.00 97.50 122 THR A N 1
ATOM 915 C CA . THR A 1 122 ? 4.112 -3.534 -5.073 1.00 97.50 122 THR A CA 1
ATOM 916 C C . THR A 1 122 ? 5.257 -4.455 -4.653 1.00 97.50 122 THR A C 1
ATOM 918 O O . THR A 1 122 ? 5.434 -4.692 -3.457 1.00 97.50 122 THR A O 1
ATOM 921 N N . LEU A 1 123 ? 6.079 -4.933 -5.598 1.00 98.06 123 LEU A N 1
ATOM 922 C CA . LEU A 1 123 ? 7.299 -5.679 -5.276 1.00 98.06 123 LEU A CA 1
ATOM 923 C C . LEU A 1 123 ? 8.265 -4.818 -4.455 1.00 98.06 123 LEU A C 1
ATOM 925 O O . LEU A 1 123 ? 8.719 -5.246 -3.396 1.00 98.06 123 LEU A O 1
ATOM 929 N N . GLN A 1 124 ? 8.543 -3.593 -4.911 1.00 98.25 124 GLN A N 1
ATOM 930 C CA . GLN A 1 124 ? 9.432 -2.651 -4.225 1.00 98.25 124 GLN A CA 1
ATOM 931 C C . GLN A 1 124 ? 8.906 -2.271 -2.834 1.00 98.25 124 GLN A C 1
ATOM 933 O O . GLN A 1 124 ? 9.680 -2.246 -1.878 1.00 98.25 124 GLN A O 1
ATOM 938 N N . GLU A 1 125 ? 7.598 -2.042 -2.685 1.00 97.50 125 GLU A N 1
ATOM 939 C CA . GLU A 1 125 ? 6.962 -1.770 -1.390 1.00 97.50 125 GLU A CA 1
ATOM 940 C C . GLU A 1 125 ? 7.129 -2.936 -0.407 1.00 97.50 125 GLU A C 1
ATOM 942 O O . GLU A 1 125 ? 7.499 -2.731 0.754 1.00 97.50 125 GLU A O 1
ATOM 947 N N . VAL A 1 126 ? 6.890 -4.173 -0.859 1.00 97.62 126 VAL A N 1
ATOM 948 C CA . VAL A 1 126 ? 7.030 -5.364 -0.010 1.00 97.62 126 VAL A CA 1
ATOM 949 C C . VAL A 1 126 ? 8.491 -5.634 0.337 1.00 97.62 126 VAL A C 1
ATOM 951 O O . VAL A 1 126 ? 8.787 -5.892 1.504 1.00 97.62 126 VAL A O 1
ATOM 954 N N . CYS A 1 127 ? 9.410 -5.517 -0.622 1.00 97.94 127 CYS A N 1
ATOM 955 C CA . CYS A 1 127 ? 10.846 -5.633 -0.378 1.00 97.94 127 CYS A CA 1
ATOM 956 C C . CYS A 1 127 ? 11.340 -4.577 0.618 1.00 97.94 127 CYS A C 1
ATOM 958 O O . CYS A 1 127 ? 12.077 -4.914 1.541 1.00 97.94 127 CYS A O 1
ATOM 960 N N . SER A 1 128 ? 10.882 -3.330 0.508 1.00 97.62 128 SER A N 1
ATOM 961 C CA . SER A 1 128 ? 11.228 -2.286 1.474 1.00 97.62 128 SER A CA 1
ATOM 962 C C . SER A 1 128 ? 10.710 -2.621 2.874 1.00 97.62 128 SER A C 1
ATOM 964 O O . SER A 1 128 ? 11.471 -2.616 3.841 1.00 97.62 128 SER A O 1
ATOM 966 N N . LYS A 1 129 ? 9.432 -3.009 2.992 1.00 97.44 129 LYS A N 1
ATOM 967 C CA . LYS A 1 129 ? 8.801 -3.316 4.283 1.00 97.44 129 LYS A CA 1
ATOM 968 C C . LYS A 1 129 ? 9.373 -4.562 4.965 1.00 97.44 129 LYS A C 1
ATOM 970 O O . LYS A 1 129 ? 9.471 -4.582 6.189 1.00 97.44 129 LYS A O 1
ATOM 975 N N . GLN A 1 130 ? 9.663 -5.616 4.205 1.00 97.50 130 GLN A N 1
ATOM 976 C CA . GLN A 1 130 ? 10.051 -6.918 4.760 1.00 97.50 130 GLN A CA 1
ATOM 977 C C . GLN A 1 130 ? 11.563 -7.134 4.800 1.00 97.50 130 GLN A C 1
ATOM 979 O O . GLN A 1 130 ? 12.044 -7.830 5.690 1.00 97.50 130 GLN A O 1
ATOM 984 N N . LEU A 1 131 ? 12.298 -6.564 3.845 1.00 97.06 131 LEU A N 1
ATOM 985 C CA . LEU A 1 131 ? 13.724 -6.825 3.644 1.00 97.06 131 LEU A CA 1
ATOM 986 C C . LEU A 1 131 ? 14.592 -5.569 3.805 1.00 97.06 131 LEU A C 1
ATOM 988 O O . LEU A 1 131 ? 15.812 -5.687 3.834 1.00 97.06 131 LEU A O 1
ATOM 992 N N . GLY A 1 132 ? 13.994 -4.378 3.924 1.00 97.19 132 GLY A N 1
ATOM 993 C CA . GLY A 1 132 ? 14.728 -3.119 4.075 1.00 97.19 132 GLY A CA 1
ATOM 994 C C . GLY A 1 132 ? 15.448 -2.648 2.808 1.00 97.19 132 GLY A C 1
ATOM 995 O O . GLY A 1 132 ? 16.261 -1.733 2.901 1.00 97.19 132 GLY A O 1
ATOM 996 N N . LEU A 1 133 ? 15.154 -3.251 1.650 1.00 97.62 133 LEU A N 1
ATOM 997 C CA . LEU A 1 133 ? 15.764 -2.882 0.371 1.00 97.62 133 LEU A CA 1
ATOM 998 C C . LEU A 1 133 ? 15.215 -1.541 -0.111 1.00 97.62 133 LEU A C 1
ATOM 1000 O O . LEU A 1 133 ? 14.017 -1.260 0.023 1.00 97.62 133 LEU A O 1
ATOM 1004 N N . ASP A 1 134 ? 16.076 -0.729 -0.716 1.00 96.62 134 ASP A N 1
ATOM 1005 C CA . ASP A 1 134 ? 15.608 0.459 -1.417 1.00 96.62 134 ASP A CA 1
ATOM 1006 C C . ASP A 1 134 ? 14.999 0.111 -2.792 1.00 96.62 134 ASP A C 1
ATOM 1008 O O . ASP A 1 134 ? 15.075 -1.013 -3.297 1.00 96.62 134 ASP A O 1
ATOM 1012 N N . VAL A 1 135 ? 14.334 1.098 -3.395 1.00 95.56 135 VAL A N 1
ATOM 1013 C CA . VAL A 1 135 ? 13.626 0.960 -4.678 1.00 95.56 135 VAL A CA 1
ATOM 1014 C C . VAL A 1 135 ? 14.572 0.531 -5.807 1.00 95.56 135 VAL A C 1
ATOM 1016 O O . VAL A 1 135 ? 14.176 -0.252 -6.675 1.00 95.56 135 VAL A O 1
ATOM 1019 N N . GLN A 1 136 ? 15.805 1.043 -5.814 1.00 97.19 136 GLN A N 1
ATOM 1020 C CA . GLN A 1 136 ? 16.783 0.773 -6.863 1.00 97.19 136 GLN A CA 1
ATOM 1021 C C . GLN A 1 136 ? 17.388 -0.622 -6.688 1.00 97.19 136 GLN A C 1
ATOM 1023 O O . GLN A 1 136 ? 17.424 -1.386 -7.649 1.00 97.19 136 GLN A O 1
ATOM 1028 N N . GLU A 1 137 ? 17.771 -0.981 -5.466 1.00 97.94 137 GLU A N 1
ATOM 1029 C CA . GLU A 1 137 ? 18.308 -2.293 -5.112 1.00 97.94 137 GLU A CA 1
ATOM 1030 C C . GLU A 1 137 ? 17.311 -3.412 -5.446 1.00 97.94 137 GLU A C 1
ATOM 1032 O O . GLU A 1 137 ? 17.656 -4.378 -6.131 1.00 97.94 137 GLU A O 1
ATOM 1037 N N . ALA A 1 138 ? 16.038 -3.254 -5.066 1.00 98.00 138 ALA A N 1
ATOM 1038 C CA . ALA A 1 138 ? 14.993 -4.220 -5.401 1.00 98.00 138 ALA A CA 1
ATOM 1039 C C . ALA A 1 138 ? 14.824 -4.395 -6.924 1.00 98.00 138 ALA A C 1
ATOM 1041 O O . ALA A 1 138 ? 14.665 -5.514 -7.417 1.00 98.00 138 ALA A O 1
ATOM 1042 N N . LEU A 1 139 ? 14.897 -3.300 -7.689 1.00 98.19 139 LEU A N 1
ATOM 1043 C CA . LEU A 1 139 ? 14.803 -3.326 -9.150 1.00 98.19 139 LEU A CA 1
ATOM 1044 C C . LEU A 1 139 ? 16.043 -3.959 -9.809 1.00 98.19 139 LEU A C 1
ATOM 1046 O O . LEU A 1 139 ? 15.916 -4.616 -10.846 1.00 98.19 139 LEU A O 1
ATOM 1050 N N . GLU A 1 140 ? 17.235 -3.762 -9.254 1.00 98.38 140 GLU A N 1
ATOM 1051 C CA . GLU A 1 140 ? 18.471 -4.388 -9.736 1.00 98.38 140 GLU A CA 1
ATOM 1052 C C . GLU A 1 140 ? 18.452 -5.900 -9.507 1.00 98.38 140 GLU A C 1
ATOM 1054 O O . GLU A 1 140 ? 18.735 -6.664 -10.432 1.00 98.38 140 GLU A O 1
ATOM 1059 N N . ILE A 1 141 ? 18.014 -6.343 -8.326 1.00 98.25 141 ILE A N 1
ATOM 1060 C CA . ILE A 1 141 ? 17.840 -7.766 -8.016 1.00 98.25 141 ILE A CA 1
ATOM 1061 C C . ILE A 1 141 ? 16.787 -8.391 -8.936 1.00 98.25 141 ILE A C 1
ATOM 1063 O O . ILE A 1 141 ? 17.039 -9.432 -9.543 1.00 98.25 141 ILE A O 1
ATOM 1067 N N . ALA A 1 142 ? 15.626 -7.751 -9.100 1.00 98.12 142 ALA A N 1
ATOM 1068 C CA . ALA A 1 142 ? 14.574 -8.254 -9.981 1.00 98.12 142 ALA A CA 1
ATOM 1069 C C . ALA A 1 142 ? 15.038 -8.336 -11.449 1.00 98.12 142 ALA A C 1
ATOM 1071 O O . ALA A 1 142 ? 14.723 -9.296 -12.153 1.00 98.12 142 ALA A O 1
ATOM 1072 N N . GLN A 1 143 ? 15.843 -7.371 -11.912 1.00 98.38 143 GLN A N 1
ATOM 1073 C CA . GLN A 1 143 ? 16.486 -7.439 -13.227 1.00 98.38 143 GLN A CA 1
ATOM 1074 C C . GLN A 1 143 ? 17.480 -8.591 -13.330 1.00 98.38 143 GLN A C 1
ATOM 1076 O O . GLN A 1 143 ? 17.443 -9.311 -14.323 1.00 98.38 143 GLN A O 1
ATOM 1081 N N . ALA A 1 144 ? 18.324 -8.820 -12.322 1.00 98.50 144 ALA A N 1
ATOM 1082 C CA . ALA A 1 144 ? 19.246 -9.953 -12.326 1.00 98.50 144 ALA A CA 1
ATOM 1083 C C . ALA A 1 144 ? 18.493 -11.296 -12.372 1.00 98.50 144 ALA A C 1
ATOM 1085 O O . ALA A 1 144 ? 18.867 -12.192 -13.134 1.00 98.50 144 ALA A O 1
ATOM 1086 N N . LEU A 1 145 ? 17.395 -11.427 -11.618 1.00 97.81 145 LEU A N 1
ATOM 1087 C CA . LEU A 1 145 ? 16.535 -12.613 -11.641 1.00 97.81 145 LEU A CA 1
ATOM 1088 C C . LEU A 1 145 ? 15.933 -12.864 -13.032 1.00 97.81 145 LEU A C 1
ATOM 1090 O O . LEU A 1 145 ? 15.914 -14.006 -13.487 1.00 97.81 145 LEU A O 1
ATOM 1094 N N . TYR A 1 146 ? 15.519 -11.816 -13.743 1.00 98.31 146 TYR A N 1
ATOM 1095 C CA . TYR A 1 146 ? 14.962 -11.920 -15.094 1.00 98.31 146 TYR A CA 1
ATOM 1096 C C . TYR A 1 146 ? 16.021 -12.129 -16.194 1.00 98.31 146 TYR A C 1
ATOM 1098 O O . TYR A 1 146 ? 15.884 -12.987 -17.072 1.00 98.31 146 TYR A O 1
ATOM 1106 N N . GLU A 1 147 ? 17.094 -11.341 -16.199 1.00 98.00 147 GLU A N 1
ATOM 1107 C CA . GLU A 1 147 ? 18.054 -11.299 -17.306 1.00 98.00 147 GLU A CA 1
ATOM 1108 C C . GLU A 1 147 ? 19.131 -12.370 -17.183 1.00 98.00 147 GLU A C 1
ATOM 1110 O O . GLU A 1 147 ? 19.391 -13.078 -18.159 1.00 98.00 147 GLU A O 1
ATOM 1115 N N . THR A 1 148 ? 19.701 -12.515 -15.987 1.00 97.81 148 THR A N 1
ATOM 1116 C CA . THR A 1 148 ? 20.827 -13.413 -15.713 1.00 97.81 148 THR A CA 1
ATOM 1117 C C . THR A 1 148 ? 20.338 -14.803 -15.340 1.00 97.81 148 THR A C 1
ATOM 1119 O O . THR A 1 148 ? 20.791 -15.792 -15.911 1.00 97.81 148 THR A O 1
ATOM 1122 N N . HIS A 1 149 ? 19.406 -14.885 -14.388 1.00 96.38 149 HIS A N 1
ATOM 1123 C CA . HIS A 1 149 ? 19.012 -16.166 -13.800 1.00 96.38 149 HIS A CA 1
ATOM 1124 C C . HIS A 1 149 ? 17.805 -16.813 -14.474 1.00 96.38 149 HIS A C 1
ATOM 1126 O O . HIS A 1 149 ? 17.597 -18.006 -14.272 1.00 96.38 149 HIS A O 1
ATOM 1132 N N . LYS A 1 150 ? 17.037 -16.059 -15.277 1.00 96.19 150 LYS A N 1
ATOM 1133 C CA . LYS A 1 150 ? 15.797 -16.540 -15.914 1.00 96.19 150 LYS A CA 1
ATOM 1134 C C . LYS A 1 150 ? 14.866 -17.204 -14.889 1.00 96.19 150 LYS A C 1
ATOM 1136 O O . LYS A 1 150 ? 14.336 -18.278 -15.137 1.00 96.19 150 LYS A O 1
ATOM 1141 N N . ALA A 1 151 ? 14.757 -16.584 -13.715 1.00 96.25 151 ALA A N 1
ATOM 1142 C CA . ALA A 1 151 ? 14.022 -17.094 -12.561 1.00 96.25 151 ALA A CA 1
ATOM 1143 C C . ALA A 1 151 ? 12.659 -16.415 -12.383 1.00 96.25 151 ALA A C 1
ATOM 1145 O O . ALA A 1 151 ? 11.804 -16.932 -11.668 1.00 96.25 151 ALA A O 1
ATOM 1146 N N . THR A 1 152 ? 12.464 -15.249 -13.001 1.00 97.62 152 THR A N 1
ATOM 1147 C CA . THR A 1 152 ? 11.205 -14.503 -12.981 1.00 97.62 152 THR A CA 1
ATOM 1148 C C . THR A 1 152 ? 10.879 -13.952 -14.361 1.00 97.62 152 THR A C 1
ATOM 1150 O O . THR A 1 152 ? 11.749 -13.851 -15.226 1.00 97.62 152 THR A O 1
ATOM 1153 N N . THR A 1 153 ? 9.633 -13.531 -14.553 1.00 97.69 153 THR A N 1
ATOM 1154 C CA . THR A 1 153 ? 9.182 -12.781 -15.730 1.00 97.69 153 THR A CA 1
ATOM 1155 C C . THR A 1 153 ? 9.597 -11.306 -15.660 1.00 97.69 153 THR A C 1
ATOM 1157 O O . THR A 1 153 ? 10.272 -10.876 -14.721 1.00 97.69 153 THR A O 1
ATOM 1160 N N . TYR A 1 154 ? 9.262 -10.535 -16.701 1.00 97.62 154 TYR A N 1
ATOM 1161 C CA . TYR A 1 154 ? 9.747 -9.166 -16.890 1.00 97.62 154 TYR A CA 1
ATOM 1162 C C . TYR A 1 154 ? 9.430 -8.252 -15.684 1.00 97.62 154 TYR A C 1
ATOM 1164 O O . TYR A 1 154 ? 8.257 -8.006 -15.397 1.00 97.62 154 TYR A O 1
ATOM 1172 N N . PRO A 1 155 ? 10.448 -7.695 -14.998 1.00 96.94 155 PRO A N 1
ATOM 1173 C CA . PRO A 1 155 ? 10.270 -7.097 -13.677 1.00 96.94 155 PRO A CA 1
ATOM 1174 C C . PRO A 1 155 ? 9.814 -5.637 -13.716 1.00 96.94 155 PRO A C 1
ATOM 1176 O O . PRO A 1 155 ? 9.496 -5.076 -12.678 1.00 96.94 155 PRO A O 1
ATOM 1179 N N . ARG A 1 156 ? 9.776 -4.990 -14.889 1.00 96.56 156 ARG A N 1
ATOM 1180 C CA . ARG A 1 156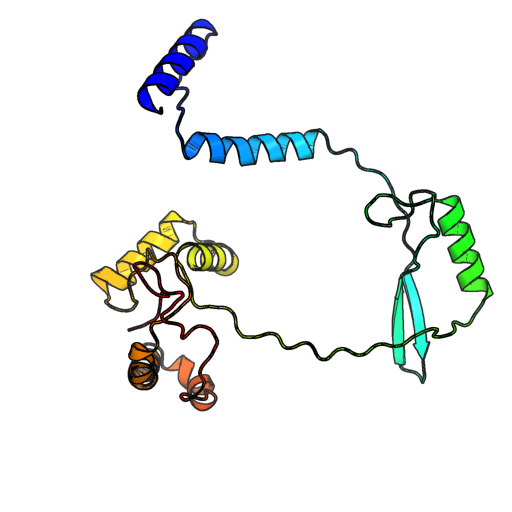 ? 9.299 -3.602 -15.043 1.00 96.56 156 ARG A CA 1
ATOM 1181 C C . ARG A 1 156 ? 7.841 -3.567 -15.511 1.00 96.56 156 ARG A C 1
ATOM 1183 O O . ARG A 1 156 ? 7.482 -2.768 -16.373 1.00 96.56 156 ARG A O 1
ATOM 1190 N N . SER A 1 157 ? 7.039 -4.486 -14.982 1.00 95.69 157 SER A N 1
ATOM 1191 C CA . SER A 1 157 ? 5.600 -4.570 -15.226 1.00 95.69 157 SER A CA 1
ATOM 1192 C C . SER A 1 157 ? 4.832 -3.633 -14.294 1.00 95.69 157 SER A C 1
ATOM 1194 O O . SER A 1 157 ? 5.236 -3.429 -13.150 1.00 95.69 157 SER A O 1
ATOM 1196 N N . ASP A 1 158 ? 3.723 -3.084 -14.786 1.00 95.12 158 ASP A N 1
ATOM 1197 C CA . ASP A 1 158 ? 2.759 -2.262 -14.045 1.00 95.12 158 ASP A CA 1
ATOM 1198 C C . ASP A 1 158 ? 1.411 -2.978 -13.829 1.00 95.12 158 ASP A C 1
ATOM 1200 O O . ASP A 1 158 ? 0.428 -2.355 -13.431 1.00 95.12 158 ASP A O 1
ATOM 1204 N N . SER A 1 159 ? 1.346 -4.286 -14.108 1.00 96.50 159 SER A N 1
ATOM 1205 C CA . SER A 1 159 ? 0.129 -5.091 -13.989 1.00 96.50 159 SER A CA 1
ATOM 1206 C C . SER A 1 159 ? 0.314 -6.242 -13.007 1.00 96.50 159 SER A C 1
ATOM 1208 O O . SER A 1 159 ? 1.267 -7.002 -13.118 1.00 96.50 159 SER A O 1
ATOM 1210 N N . GLY A 1 160 ? -0.648 -6.423 -12.097 1.00 96.94 160 GLY A N 1
ATOM 1211 C CA . GLY A 1 160 ? -0.746 -7.589 -11.206 1.00 96.94 160 GLY A CA 1
ATOM 1212 C C . GLY A 1 160 ? -1.597 -8.747 -11.757 1.00 96.94 160 GLY A C 1
ATOM 1213 O O . GLY A 1 160 ? -2.004 -9.621 -10.986 1.00 96.94 160 GLY A O 1
ATOM 1214 N N . TYR A 1 161 ? -1.926 -8.736 -13.056 1.00 98.06 161 TYR A N 1
ATOM 1215 C CA . TYR A 1 161 ? -2.764 -9.743 -13.728 1.00 98.06 161 TYR A CA 1
ATOM 1216 C C . TYR A 1 161 ? -1.945 -10.652 -14.650 1.00 98.06 161 TYR A C 1
ATOM 1218 O O . TYR A 1 161 ? -0.876 -10.266 -15.113 1.00 98.06 161 TYR A O 1
ATOM 1226 N N . LEU A 1 162 ? -2.459 -11.847 -14.943 1.00 98.00 162 LEU A N 1
ATOM 1227 C CA . LEU A 1 162 ? -1.919 -12.796 -15.918 1.00 98.00 162 LEU A CA 1
ATOM 1228 C C . LEU A 1 162 ? -2.906 -13.014 -17.071 1.00 98.00 162 LEU A C 1
ATOM 1230 O O . LEU A 1 162 ? -4.119 -13.037 -16.829 1.00 98.00 162 LEU A O 1
ATOM 1234 N N . PRO A 1 163 ? -2.401 -13.254 -18.294 1.00 97.75 163 PRO A N 1
ATOM 1235 C CA . PRO A 1 163 ? -3.199 -13.790 -19.383 1.00 97.75 163 PRO A CA 1
ATOM 1236 C C . PRO A 1 163 ? -3.808 -15.141 -19.006 1.00 97.75 163 PRO A C 1
ATOM 1238 O O . PRO A 1 163 ? -3.140 -15.997 -18.421 1.00 97.75 163 PRO A O 1
ATOM 1241 N N . GLU A 1 164 ? -5.058 -15.377 -19.384 1.00 97.50 164 GLU A N 1
ATOM 1242 C CA . GLU A 1 164 ? -5.755 -16.634 -19.094 1.00 97.50 164 GLU A CA 1
ATOM 1243 C C . GLU A 1 164 ? -5.109 -17.837 -19.795 1.00 97.50 164 GLU A C 1
ATOM 1245 O O . GLU A 1 164 ? -5.182 -18.966 -19.300 1.00 97.50 164 GLU A O 1
ATOM 1250 N N . SER A 1 165 ? -4.434 -17.594 -20.920 1.00 96.38 165 SER A N 1
ATOM 1251 C CA . SER A 1 165 ? -3.687 -18.600 -21.682 1.00 96.38 165 SER A CA 1
ATOM 1252 C C . SER A 1 165 ? -2.520 -19.209 -20.898 1.00 96.38 165 SER A C 1
ATOM 1254 O O . SER A 1 165 ? -2.248 -20.400 -21.053 1.00 96.38 165 SER A O 1
ATOM 1256 N N . MET A 1 166 ? -1.895 -18.446 -19.994 1.00 96.94 166 MET A N 1
ATOM 1257 C CA . MET A 1 166 ? -0.780 -18.914 -19.159 1.00 96.94 166 MET A CA 1
ATOM 1258 C C . MET A 1 166 ? -1.228 -19.850 -18.027 1.00 96.94 166 MET A C 1
ATOM 1260 O O . MET A 1 166 ? -0.398 -20.450 -17.349 1.00 96.94 166 MET A O 1
ATOM 1264 N N . PHE A 1 167 ? -2.537 -20.033 -17.810 1.00 97.25 167 PHE A N 1
ATOM 1265 C CA . PHE A 1 167 ? -3.038 -20.913 -16.749 1.00 97.25 167 PHE A CA 1
ATOM 1266 C C . PHE A 1 167 ? -2.550 -22.363 -16.901 1.00 97.25 167 PHE A C 1
ATOM 1268 O O . PHE A 1 167 ? -2.347 -23.064 -15.910 1.00 97.25 167 PHE A O 1
ATOM 1275 N N . ALA A 1 168 ? -2.328 -22.816 -18.138 1.00 96.12 168 ALA A N 1
ATOM 1276 C CA . ALA A 1 168 ? -1.811 -24.154 -18.415 1.00 96.12 168 ALA A CA 1
ATOM 1277 C C . ALA A 1 168 ? -0.379 -24.377 -17.885 1.00 96.12 168 ALA A C 1
ATOM 1279 O O . ALA A 1 168 ? 0.032 -25.522 -17.712 1.00 96.12 168 ALA A O 1
ATOM 1280 N N . GLU A 1 169 ? 0.367 -23.306 -17.598 1.00 95.81 169 GLU A N 1
ATOM 1281 C CA . GLU A 1 169 ? 1.763 -23.354 -17.149 1.00 95.81 169 GLU A CA 1
ATOM 1282 C C . GLU A 1 169 ? 1.907 -23.500 -15.627 1.00 95.81 169 GLU A C 1
ATOM 1284 O O . GLU A 1 169 ? 2.996 -23.812 -15.146 1.00 95.81 169 GLU A O 1
ATOM 1289 N N . VAL A 1 170 ? 0.819 -23.340 -14.858 1.00 95.69 170 VAL A N 1
ATOM 1290 C CA . VAL A 1 170 ? 0.841 -23.403 -13.383 1.00 95.69 170 VAL A CA 1
ATOM 1291 C C . VAL A 1 170 ? 1.559 -24.649 -12.843 1.00 95.69 170 VAL A C 1
ATOM 1293 O O . VAL A 1 170 ? 2.400 -24.487 -11.956 1.00 95.69 170 VAL A O 1
ATOM 1296 N N . PRO A 1 171 ? 1.308 -25.882 -13.339 1.00 94.06 171 PRO A N 1
ATOM 1297 C CA . PRO A 1 171 ? 2.029 -27.057 -12.852 1.00 94.06 171 PRO A CA 1
ATOM 1298 C C . PRO A 1 171 ? 3.542 -26.943 -13.059 1.00 94.06 171 PRO A C 1
ATOM 1300 O O . PRO A 1 171 ? 4.300 -27.225 -12.136 1.00 94.06 171 PRO A O 1
ATOM 1303 N N . THR A 1 172 ? 3.972 -26.474 -14.233 1.00 95.00 172 THR A N 1
ATOM 1304 C CA . THR A 1 172 ? 5.389 -26.308 -14.578 1.00 95.00 172 THR A CA 1
ATOM 1305 C C . THR A 1 172 ? 6.062 -25.288 -13.666 1.00 95.00 172 THR A C 1
ATOM 1307 O O . THR A 1 172 ? 7.102 -25.595 -13.091 1.00 95.00 172 THR A O 1
ATOM 1310 N N . VAL A 1 173 ? 5.446 -24.118 -13.465 1.00 95.88 173 VAL A N 1
ATOM 1311 C CA . VAL A 1 173 ? 5.989 -23.049 -12.608 1.00 95.88 173 VAL A CA 1
ATOM 1312 C C . VAL A 1 173 ? 6.111 -23.508 -11.151 1.00 95.88 173 VAL A C 1
ATOM 1314 O O . VAL A 1 173 ? 7.147 -23.304 -10.517 1.00 95.88 173 VAL A O 1
ATOM 1317 N N . LEU A 1 174 ? 5.086 -24.173 -10.607 1.00 94.69 174 LEU A N 1
ATOM 1318 C CA . LEU A 1 174 ? 5.126 -24.693 -9.234 1.00 94.69 174 LEU A CA 1
ATOM 1319 C C . LEU A 1 174 ? 6.183 -25.793 -9.060 1.00 94.69 174 LEU A C 1
ATOM 1321 O O . LEU A 1 174 ? 6.863 -25.844 -8.033 1.00 94.69 174 LEU A O 1
ATOM 1325 N N . ASP A 1 175 ? 6.346 -26.661 -10.056 1.00 93.19 175 ASP A N 1
ATOM 1326 C CA . ASP A 1 175 ? 7.353 -27.716 -10.014 1.00 93.19 175 ASP A CA 1
ATOM 1327 C C . ASP A 1 175 ? 8.780 -27.141 -10.161 1.00 93.19 175 ASP A C 1
ATOM 1329 O O . ASP A 1 175 ? 9.700 -27.642 -9.511 1.00 93.19 175 ASP A O 1
ATOM 1333 N N . SER A 1 176 ? 8.980 -26.075 -10.951 1.00 93.94 176 SER A N 1
ATOM 1334 C CA . SER A 1 176 ? 10.240 -25.309 -11.012 1.00 93.94 176 SER A CA 1
ATOM 1335 C C . SER A 1 176 ? 10.573 -24.670 -9.662 1.00 93.94 176 SER A C 1
ATOM 1337 O O . SER A 1 176 ? 11.688 -24.834 -9.165 1.00 93.94 176 SER A O 1
ATOM 1339 N N . LEU A 1 177 ? 9.597 -24.027 -9.014 1.00 94.12 177 LEU A N 1
ATOM 1340 C CA . LEU A 1 177 ? 9.766 -23.452 -7.677 1.00 94.12 177 LEU A CA 1
ATOM 1341 C C . LEU A 1 177 ? 10.189 -24.495 -6.646 1.00 94.12 177 LEU A C 1
ATOM 1343 O O . LEU A 1 177 ? 11.131 -24.263 -5.896 1.00 94.12 177 LEU A O 1
ATOM 1347 N N . LEU A 1 178 ? 9.537 -25.660 -6.626 1.00 94.12 178 LEU A N 1
ATOM 1348 C CA . LEU A 1 178 ? 9.863 -26.722 -5.675 1.00 94.12 178 LEU A CA 1
ATOM 1349 C C . LEU A 1 178 ? 11.255 -27.333 -5.915 1.00 94.12 178 LEU A C 1
ATOM 1351 O O . LEU A 1 178 ? 11.883 -27.820 -4.974 1.00 94.12 178 LEU A O 1
ATOM 1355 N N . LYS A 1 179 ? 11.739 -27.335 -7.165 1.00 93.31 179 LYS A N 1
ATOM 1356 C CA . LYS A 1 179 ? 13.113 -27.751 -7.490 1.00 93.31 179 LYS A CA 1
ATOM 1357 C C . LYS A 1 179 ? 14.138 -26.739 -6.984 1.00 93.31 179 LYS A C 1
ATOM 1359 O O . LYS A 1 179 ? 15.169 -27.154 -6.462 1.00 93.31 179 LYS A O 1
ATOM 1364 N N . THR A 1 180 ? 13.852 -25.449 -7.140 1.00 92.62 180 THR A N 1
ATOM 1365 C CA . THR A 1 180 ? 14.726 -24.354 -6.698 1.00 92.62 180 THR A CA 1
ATOM 1366 C C . THR A 1 180 ? 14.749 -24.228 -5.177 1.00 92.62 180 THR A C 1
ATOM 1368 O O . THR A 1 180 ? 15.817 -24.062 -4.594 1.00 92.62 180 THR A O 1
ATOM 1371 N N . ASP A 1 181 ? 13.592 -24.364 -4.529 1.00 94.50 181 ASP A N 1
ATOM 1372 C CA . ASP A 1 181 ? 13.448 -24.302 -3.079 1.00 94.50 181 ASP A CA 1
ATOM 1373 C C . ASP A 1 181 ? 12.623 -25.489 -2.539 1.00 94.50 181 ASP A C 1
ATOM 1375 O O . ASP A 1 181 ? 11.393 -25.418 -2.398 1.00 94.50 181 ASP A O 1
ATOM 1379 N N . PRO A 1 182 ? 13.294 -26.601 -2.179 1.00 94.94 182 PRO A N 1
ATOM 1380 C CA . PRO A 1 182 ? 12.640 -27.763 -1.584 1.00 94.94 182 PRO A CA 1
ATOM 1381 C C . PRO A 1 182 ? 11.937 -27.481 -0.250 1.00 94.94 182 PRO A C 1
ATOM 1383 O O . PRO A 1 182 ? 11.096 -28.289 0.163 1.00 94.94 182 PRO A O 1
ATOM 1386 N N . SER A 1 183 ? 12.242 -26.364 0.428 1.00 96.12 183 SER A N 1
ATOM 1387 C CA . SER A 1 183 ? 11.584 -25.993 1.687 1.00 96.12 183 SER A CA 1
ATOM 1388 C C . SER A 1 183 ? 10.093 -25.686 1.499 1.00 96.12 183 SER A C 1
ATOM 1390 O O . SER A 1 183 ? 9.316 -25.820 2.443 1.00 96.12 183 SER A O 1
ATOM 1392 N N . LEU A 1 184 ? 9.658 -25.405 0.263 1.00 94.81 184 LEU A N 1
ATOM 1393 C CA . LEU A 1 184 ? 8.258 -25.175 -0.100 1.00 94.81 184 LEU A CA 1
ATOM 1394 C C . LEU A 1 184 ? 7.411 -26.460 -0.154 1.00 94.81 184 LEU A C 1
ATOM 1396 O O . LEU A 1 184 ? 6.188 -26.394 -0.296 1.00 94.81 184 LEU A O 1
ATOM 1400 N N . ARG A 1 185 ? 8.003 -27.655 -0.021 1.00 94.19 185 ARG A N 1
ATOM 1401 C CA . ARG A 1 185 ? 7.262 -28.930 -0.108 1.00 94.19 185 ARG A CA 1
ATOM 1402 C C . ARG A 1 185 ? 6.020 -29.014 0.802 1.00 94.19 185 ARG A C 1
ATOM 1404 O O . ARG A 1 185 ? 4.994 -29.486 0.309 1.00 94.19 185 ARG A O 1
ATOM 1411 N N . PRO A 1 186 ? 6.048 -28.567 2.077 1.00 94.69 186 PRO A N 1
ATOM 1412 C CA . PRO A 1 186 ? 4.884 -28.652 2.961 1.00 94.69 186 PRO A CA 1
ATOM 1413 C C . PRO A 1 186 ? 3.690 -27.815 2.490 1.00 94.69 186 PRO A C 1
ATOM 1415 O O . PRO A 1 186 ? 2.549 -28.208 2.733 1.00 94.69 186 PRO A O 1
ATOM 1418 N N . ILE A 1 187 ? 3.932 -26.684 1.814 1.00 93.56 187 ILE A N 1
ATOM 1419 C CA . ILE A 1 187 ? 2.860 -25.821 1.301 1.00 93.56 187 ILE A CA 1
ATOM 1420 C C . ILE A 1 187 ? 2.367 -26.283 -0.074 1.00 93.56 187 ILE A C 1
ATOM 1422 O O . ILE A 1 187 ? 1.170 -26.226 -0.333 1.00 93.56 187 ILE A O 1
ATOM 1426 N N . MET A 1 188 ? 3.241 -26.839 -0.923 1.00 91.31 188 MET A N 1
ATOM 1427 C CA . MET A 1 188 ? 2.870 -27.295 -2.272 1.00 91.31 188 MET A CA 1
ATOM 1428 C C . MET A 1 188 ? 1.773 -28.367 -2.279 1.00 91.31 188 MET A C 1
ATOM 1430 O O . MET A 1 188 ? 0.960 -28.398 -3.199 1.00 91.31 188 MET A O 1
ATOM 1434 N N . GLY A 1 189 ? 1.721 -29.225 -1.253 1.00 86.12 189 GLY A N 1
ATOM 1435 C CA . GLY A 1 189 ? 0.672 -30.242 -1.105 1.00 86.12 189 GLY A CA 1
ATOM 1436 C C . GLY A 1 189 ? -0.701 -29.695 -0.693 1.00 86.12 189 GLY A C 1
ATOM 1437 O O . GLY A 1 189 ? -1.679 -30.432 -0.751 1.00 86.12 189 GLY A O 1
ATOM 1438 N N . GLN A 1 190 ? -0.781 -28.428 -0.276 1.00 92.44 190 GLN A N 1
ATOM 1439 C CA . GLN A 1 190 ? -2.015 -27.771 0.176 1.00 92.44 190 GLN A CA 1
ATOM 1440 C C . GLN A 1 190 ? -2.649 -26.890 -0.911 1.00 92.44 190 GLN A C 1
ATOM 1442 O O . GLN A 1 190 ? -3.768 -26.411 -0.737 1.00 92.44 190 GLN A O 1
ATOM 1447 N N . LEU A 1 191 ? -1.939 -26.649 -2.017 1.00 91.81 191 LEU A N 1
ATOM 1448 C CA . LEU A 1 191 ? -2.401 -25.769 -3.087 1.00 91.81 191 LEU A CA 1
ATOM 1449 C C . LEU A 1 191 ? -3.398 -26.485 -4.003 1.00 91.81 191 LEU A C 1
ATOM 1451 O O . LEU A 1 191 ? -3.105 -27.547 -4.553 1.00 91.81 191 LEU A O 1
ATOM 1455 N N . ASP A 1 192 ? -4.540 -25.846 -4.254 1.00 91.88 192 ASP A N 1
ATOM 1456 C CA . ASP A 1 192 ? -5.419 -26.217 -5.360 1.00 91.88 192 ASP A CA 1
ATOM 1457 C C . ASP A 1 192 ? -4.880 -25.614 -6.666 1.00 91.88 192 ASP A C 1
ATOM 1459 O O . ASP A 1 192 ? -5.095 -24.441 -6.976 1.00 91.88 192 ASP A O 1
ATOM 1463 N N . ARG A 1 193 ? -4.183 -26.440 -7.454 1.00 91.19 193 ARG A N 1
ATOM 1464 C CA . ARG A 1 193 ? -3.596 -26.039 -8.746 1.00 91.19 193 ARG A CA 1
ATOM 1465 C C . ARG A 1 193 ? -4.649 -25.678 -9.807 1.00 91.19 193 ARG A C 1
ATOM 1467 O O . ARG A 1 193 ? -4.291 -25.120 -10.839 1.00 91.19 193 ARG A O 1
ATOM 1474 N N . SER A 1 194 ? -5.925 -25.999 -9.580 1.00 91.81 194 SER A N 1
ATOM 1475 C CA . SER A 1 194 ? -7.034 -25.656 -10.479 1.00 91.81 194 SER A CA 1
ATOM 1476 C C . SER A 1 194 ? -7.705 -24.322 -10.130 1.00 91.81 194 SER A C 1
ATOM 1478 O O . SER A 1 194 ? -8.533 -23.824 -10.900 1.00 91.81 194 SER A O 1
ATOM 1480 N N . GLN A 1 195 ? -7.329 -23.709 -9.003 1.00 91.56 195 GLN A N 1
ATOM 1481 C CA . GLN A 1 195 ? -7.940 -22.477 -8.534 1.00 91.56 195 GLN A CA 1
ATOM 1482 C C . GLN A 1 195 ? -7.649 -21.303 -9.478 1.00 91.56 195 GLN A C 1
ATOM 1484 O O . GLN A 1 195 ? -6.507 -20.891 -9.687 1.00 91.56 195 GLN A O 1
ATOM 1489 N N . ARG A 1 196 ? -8.719 -20.683 -9.980 1.00 93.25 196 ARG A N 1
ATOM 1490 C CA . ARG A 1 196 ? -8.656 -19.431 -10.740 1.00 93.25 196 ARG A CA 1
ATOM 1491 C C . ARG A 1 196 ? -9.022 -18.256 -9.844 1.00 93.25 196 ARG A C 1
ATOM 1493 O O . ARG A 1 196 ? -10.188 -18.044 -9.517 1.00 93.25 196 ARG A O 1
ATOM 1500 N N . SER A 1 197 ? -8.011 -17.503 -9.420 1.00 93.81 197 SER A N 1
ATOM 1501 C CA . SER A 1 197 ? -8.211 -16.225 -8.734 1.00 93.81 197 SER A CA 1
ATOM 1502 C C . SER A 1 197 ? -8.565 -15.117 -9.734 1.00 93.81 197 SER A C 1
ATOM 1504 O O . SER A 1 197 ? -8.490 -15.301 -10.948 1.00 93.81 197 SER A O 1
ATOM 1506 N N . ARG A 1 198 ? -8.887 -13.925 -9.222 1.00 95.56 198 ARG A N 1
ATOM 1507 C CA . ARG A 1 198 ? -9.117 -12.726 -10.046 1.00 95.56 198 ARG A CA 1
ATOM 1508 C C . ARG A 1 198 ? -7.886 -12.249 -10.832 1.00 95.56 198 ARG A C 1
ATOM 1510 O O . ARG A 1 198 ? -8.026 -11.318 -11.617 1.00 95.56 198 ARG A O 1
ATOM 1517 N N . ALA A 1 199 ? -6.702 -12.817 -10.582 1.00 96.56 199 ALA A N 1
ATOM 1518 C CA . ALA A 1 199 ? -5.474 -12.437 -11.274 1.00 96.56 199 ALA A CA 1
ATOM 1519 C C . ALA A 1 199 ? -5.465 -12.895 -12.742 1.00 96.56 199 ALA A C 1
ATOM 1521 O O . ALA A 1 199 ? -4.829 -12.242 -13.556 1.00 96.56 199 ALA A O 1
ATOM 1522 N N . TRP A 1 200 ? -6.189 -13.959 -13.100 1.00 97.19 200 TRP A N 1
ATOM 1523 C CA . TRP A 1 200 ? -6.327 -14.414 -14.489 1.00 97.19 200 TRP A CA 1
ATOM 1524 C C . TRP A 1 200 ? -7.365 -13.553 -15.211 1.00 97.19 200 TRP A C 1
ATOM 1526 O O . TRP A 1 200 ? -8.561 -13.698 -14.952 1.00 97.19 200 TRP A O 1
ATOM 1536 N N . ASN A 1 201 ? -6.921 -12.598 -16.030 1.00 97.62 201 ASN A N 1
ATOM 1537 C CA . ASN A 1 201 ? -7.817 -11.653 -16.697 1.00 97.62 201 ASN A CA 1
ATOM 1538 C C . ASN A 1 201 ? -7.143 -10.973 -17.899 1.00 97.62 201 ASN A C 1
ATOM 1540 O O . ASN A 1 201 ? -6.432 -9.981 -17.726 1.00 97.62 201 ASN A O 1
ATOM 1544 N N . ASP A 1 202 ? -7.437 -11.442 -19.114 1.00 96.94 202 ASP A N 1
ATOM 1545 C CA . ASP A 1 202 ? -6.867 -10.890 -20.354 1.00 96.94 202 ASP A CA 1
ATOM 1546 C C . ASP A 1 202 ? -7.169 -9.392 -20.534 1.00 96.94 202 ASP A C 1
ATOM 1548 O O . ASP A 1 202 ? -6.324 -8.630 -20.998 1.00 96.94 202 ASP A O 1
ATOM 1552 N N . GLY A 1 203 ? -8.355 -8.940 -20.112 1.00 96.88 203 GLY A N 1
ATOM 1553 C CA . GLY A 1 203 ? -8.789 -7.547 -20.252 1.00 96.88 203 GLY A CA 1
ATOM 1554 C C . GLY A 1 203 ? -8.090 -6.560 -19.311 1.00 96.88 203 GLY A C 1
ATOM 1555 O O . GLY A 1 203 ? -8.306 -5.354 -19.434 1.00 96.88 203 GLY A O 1
ATOM 1556 N N . LYS A 1 204 ? -7.287 -7.047 -18.357 1.00 95.88 204 LYS A N 1
ATOM 1557 C CA . LYS A 1 204 ? -6.544 -6.221 -17.389 1.00 95.88 204 LYS A CA 1
ATOM 1558 C C . LYS A 1 204 ? -5.025 -6.364 -17.489 1.00 95.88 204 LYS A C 1
ATOM 1560 O O . LYS A 1 204 ? -4.297 -5.736 -16.715 1.00 95.88 204 LYS A O 1
ATOM 1565 N N . VAL A 1 205 ? -4.543 -7.161 -18.436 1.00 93.25 205 VAL A N 1
ATOM 1566 C CA . VAL A 1 205 ? -3.126 -7.188 -18.804 1.00 93.25 205 VAL A CA 1
ATOM 1567 C C . VAL A 1 205 ? -2.824 -5.945 -19.645 1.00 93.25 205 VAL A C 1
ATOM 1569 O O . VAL A 1 205 ? -3.612 -5.564 -20.510 1.00 93.25 205 VAL A O 1
ATOM 1572 N N . THR A 1 206 ? -1.705 -5.279 -19.361 1.00 88.50 206 THR A N 1
ATOM 1573 C CA . THR A 1 206 ? -1.242 -4.102 -20.111 1.00 88.50 206 THR A CA 1
ATOM 1574 C C . THR A 1 206 ? -0.256 -4.556 -21.196 1.00 88.50 206 THR A C 1
ATOM 1576 O O . THR A 1 206 ? -0.500 -5.540 -21.891 1.00 88.50 206 THR A O 1
ATOM 1579 N N . ALA A 1 207 ? 0.877 -3.869 -21.364 1.00 92.06 207 ALA A N 1
ATOM 1580 C CA . ALA A 1 207 ? 1.972 -4.353 -22.204 1.00 92.06 207 ALA A CA 1
ATOM 1581 C C . ALA A 1 207 ? 2.667 -5.588 -21.599 1.00 92.06 207 ALA A C 1
ATOM 1583 O O . ALA A 1 207 ? 3.262 -6.385 -22.325 1.00 92.06 207 ALA A O 1
ATOM 1584 N N . HIS A 1 208 ? 2.592 -5.737 -20.275 1.00 95.31 208 HIS A N 1
ATOM 1585 C CA . HIS A 1 208 ? 3.196 -6.824 -19.515 1.00 95.31 208 HIS A CA 1
ATOM 1586 C C . HIS A 1 208 ? 2.197 -7.370 -18.487 1.00 95.31 208 HIS A C 1
ATOM 1588 O O . HIS A 1 208 ? 1.151 -6.773 -18.227 1.00 95.31 208 HIS A O 1
ATOM 1594 N N . HIS A 1 209 ? 2.517 -8.529 -17.922 1.00 97.38 209 HIS A N 1
ATOM 1595 C CA . HIS A 1 209 ? 1.714 -9.211 -16.910 1.00 97.38 209 HIS A CA 1
ATOM 1596 C C . HIS A 1 209 ? 2.447 -9.227 -15.558 1.00 97.38 209 HIS A C 1
ATOM 1598 O O . HIS A 1 209 ? 3.587 -8.767 -15.469 1.00 97.38 209 HIS A O 1
ATOM 1604 N N . GLY A 1 210 ? 1.821 -9.769 -14.513 1.00 97.44 210 GLY A N 1
ATOM 1605 C CA . GLY A 1 210 ? 2.405 -9.880 -13.173 1.00 97.44 210 GLY A CA 1
ATOM 1606 C C . GLY A 1 210 ? 3.769 -10.564 -13.155 1.00 97.44 210 GLY A C 1
ATOM 1607 O O . GLY A 1 210 ? 4.023 -11.497 -13.924 1.00 97.44 210 GLY A O 1
ATOM 1608 N N . ILE A 1 211 ? 4.641 -10.101 -12.263 1.00 98.25 211 ILE A N 1
ATOM 1609 C CA . ILE A 1 211 ? 5.962 -10.675 -12.019 1.00 98.25 211 ILE A CA 1
ATOM 1610 C C . ILE A 1 211 ? 5.756 -12.015 -11.312 1.00 98.25 211 ILE A C 1
ATOM 1612 O O . ILE A 1 211 ? 5.278 -12.069 -10.177 1.00 98.25 211 ILE A O 1
ATOM 1616 N N . ILE A 1 212 ? 6.097 -13.102 -12.001 1.00 97.50 212 ILE A N 1
ATOM 1617 C CA . ILE A 1 212 ? 5.964 -14.472 -11.503 1.00 97.50 212 ILE A CA 1
ATOM 1618 C C . ILE A 1 212 ? 7.264 -15.251 -11.711 1.00 97.50 212 ILE A C 1
ATOM 1620 O O . ILE A 1 212 ? 8.078 -14.856 -12.548 1.00 97.50 212 ILE A O 1
ATOM 1624 N N . PRO A 1 213 ? 7.464 -16.355 -10.979 1.00 97.12 213 PRO A N 1
ATOM 1625 C CA . PRO A 1 213 ? 8.547 -17.296 -11.244 1.00 97.12 213 PRO A CA 1
ATOM 1626 C C . PRO A 1 213 ? 8.406 -17.989 -12.608 1.00 97.12 213 PRO A C 1
ATOM 1628 O O . PRO A 1 213 ? 7.296 -18.080 -13.139 1.00 97.12 213 PRO A O 1
ATOM 1631 N N . THR A 1 214 ? 9.517 -18.500 -13.142 1.00 94.12 214 THR A N 1
ATOM 1632 C CA . THR A 1 214 ? 9.591 -19.273 -14.401 1.00 94.12 214 THR A CA 1
ATOM 1633 C C . THR A 1 214 ? 10.227 -20.646 -14.206 1.00 94.12 214 THR A C 1
ATOM 1635 O O . THR A 1 214 ? 11.080 -20.780 -13.302 1.00 94.12 214 THR A O 1
#

Radius of gyration: 27.82 Å; chains: 1; bounding box: 56×67×59 Å

Organism: Pseudomonas aeruginosa (NCBI:txid287)